Protein AF-A0AAV9J550-F1 (afdb_monomer)

Radius of gyration: 30.19 Å; Cα contacts (8 Å, |Δi|>4): 260; chains: 1; bounding box: 120×67×57 Å

Nearest PDB structures (foldseek):
  4crv-assembly1_A  TM=1.982E-01  e=1.163E+00  Homo sapiens
  7sqc-assembly1_R1  TM=2.366E-01  e=9.274E+00  Chlamydomonas reinhardtii

Sequence (300 aa):
MADAIAYRPGPLQTWFQPPAPSKRKRDDAGDTEASSLHDVSREEKTNEQPAKKRQTKAAPKPAPAKSTNMTKEAKKLYTETLKIVETRYIELDKKVKAMSPNSRAITISNYATSAAKHLNTAKKLAGMGETVLAFNFVMALGDASHRRISTWKMSGESGDCDDQFVRLDEALPALIEKRETPASRVDELPVVPHRWTDDDADVGPFKTSNGPNKQQRGQMDRQYIDWEKKRREARRARRETCEDWEAVALSDLVGDRKYLAGYGVGEDFHARESEKQPNSYFGKSIAKLEELNAARSGAE

Organism: NCBI:txid1507867

Mean predicted aligned error: 14.69 Å

Foldseek 3Di:
DDDDDDDDDDDDDDDDDDDDDDDDDDDDDDDDDDDDDDDDDDDDDDDDDDDDDDDDPDDDDDDDDPLPVLVVVLVVLLVVVLVVLVVVLVVLLVVLVVCPPNSLVAALLNQLVSLLVCLVSLVVCVVSVNLLSSQLSLLSSLCRSPLDDDALSRLDPAPSNLVSLLSSLVSHLVSVVPDDAQPDDDPDQPDADDQDDPVPQPQPDAPDPVDHDPVSVVRSSVVNVVNSVRRSVSLSCSCVPPSNNLVSSLCSQVSVLVVCVVSVNQFPPPDDPVGRDRHSRNVVVNVSSVVSVVVVVVVD

pLDDT: mean 74.57, std 23.38, range [25.92, 97.25]

Secondary structure (DSSP, 8-state):
-----------------PPPPPPPP--------------------------------PPPPPPP-HHHHHHHHHHHHHHHHHHHHHHHHHHHHHHHHHTTT-GGGS-HHHHHHHHHTTHHHHHHHHHTT-HHHHHHHHHHHHHHTTS---SGGGS-STTTTHHHHHHHHTTSHHHHHTSPPPSS--SSPPP-PPPP-GGG--S-S-SBTTB--HHHHHHHHHHHHHHHHHHHHHHHHHHHH-S-HHHHHHHHHHHHHHHHHTTTTT--TTS-TTT-----TTHHHHHHHHHHHHHHHT--

Structure (mmCIF, N/CA/C/O backbone):
data_AF-A0AAV9J550-F1
#
_entry.id   AF-A0AAV9J550-F1
#
loop_
_atom_site.group_PDB
_atom_site.id
_atom_site.type_symbol
_atom_site.label_atom_id
_atom_site.label_alt_id
_atom_site.label_comp_id
_atom_site.label_asym_id
_atom_site.label_entity_id
_atom_site.label_seq_id
_atom_site.pdbx_PDB_ins_code
_atom_site.Cartn_x
_atom_site.Cartn_y
_atom_site.Cartn_z
_atom_site.occupancy
_atom_site.B_iso_or_equiv
_atom_site.auth_seq_id
_atom_site.auth_comp_id
_atom_site.auth_asym_id
_atom_site.auth_atom_id
_atom_site.pdbx_PDB_model_num
ATOM 1 N N . MET A 1 1 ? 61.227 22.385 -9.517 1.00 42.28 1 MET A N 1
ATOM 2 C CA . MET A 1 1 ? 60.255 22.989 -10.448 1.00 42.28 1 MET A CA 1
ATOM 3 C C . MET A 1 1 ? 58.893 22.467 -10.054 1.00 42.28 1 MET A C 1
ATOM 5 O O . MET A 1 1 ? 58.626 21.287 -10.232 1.00 42.28 1 MET A O 1
ATOM 9 N N . ALA A 1 2 ? 58.139 23.311 -9.360 1.00 38.84 2 ALA A N 1
ATOM 10 C CA . ALA A 1 2 ? 56.777 23.055 -8.930 1.00 38.84 2 ALA A CA 1
ATOM 11 C C . ALA A 1 2 ? 55.857 23.752 -9.928 1.00 38.84 2 ALA A C 1
ATOM 13 O O . ALA A 1 2 ? 56.100 24.921 -10.207 1.00 38.84 2 ALA A O 1
ATOM 14 N N . ASP A 1 3 ? 54.823 23.066 -10.405 1.00 34.84 3 ASP A N 1
ATOM 15 C CA . ASP A 1 3 ? 53.672 23.735 -11.000 1.00 34.84 3 ASP A CA 1
ATOM 16 C C . ASP A 1 3 ? 52.409 23.302 -10.265 1.00 34.84 3 ASP A C 1
ATOM 18 O O . ASP A 1 3 ? 51.987 22.145 -10.277 1.00 34.84 3 ASP A O 1
ATOM 22 N N . ALA A 1 4 ? 51.859 24.285 -9.561 1.00 35.72 4 ALA A N 1
ATOM 23 C CA . ALA A 1 4 ? 50.567 24.269 -8.918 1.00 35.72 4 ALA A CA 1
ATOM 24 C C . ALA A 1 4 ? 49.514 24.677 -9.953 1.00 35.72 4 ALA A C 1
ATOM 26 O O . ALA A 1 4 ? 49.585 25.773 -10.505 1.00 35.72 4 ALA A O 1
ATOM 27 N N . ILE A 1 5 ? 48.501 23.839 -10.180 1.00 38.16 5 ILE A N 1
ATOM 28 C CA . ILE A 1 5 ? 47.296 24.275 -10.888 1.00 38.16 5 ILE A CA 1
ATOM 29 C C . ILE A 1 5 ? 46.279 24.714 -9.842 1.00 38.16 5 ILE A C 1
ATOM 31 O O . ILE A 1 5 ? 45.680 23.914 -9.124 1.00 38.16 5 ILE A O 1
ATOM 35 N N . ALA A 1 6 ? 46.150 26.034 -9.752 1.00 35.88 6 ALA A N 1
ATOM 36 C CA . ALA A 1 6 ? 45.179 26.738 -8.946 1.00 35.88 6 ALA A CA 1
ATOM 37 C C . ALA A 1 6 ? 43.751 26.539 -9.476 1.00 35.88 6 ALA A C 1
ATOM 39 O O . ALA A 1 6 ? 43.477 26.578 -10.675 1.00 35.88 6 ALA A O 1
ATOM 40 N N . TYR A 1 7 ? 42.835 26.390 -8.528 1.00 30.98 7 TYR A N 1
ATOM 41 C CA . TYR A 1 7 ? 41.391 26.430 -8.696 1.00 30.98 7 TYR A CA 1
ATOM 42 C C . TYR A 1 7 ? 40.917 27.820 -9.158 1.00 30.98 7 TYR A C 1
ATOM 44 O O . TYR A 1 7 ? 41.314 28.835 -8.581 1.00 30.98 7 TYR A O 1
ATOM 52 N N . ARG A 1 8 ? 39.979 27.876 -10.114 1.00 29.77 8 ARG A N 1
ATOM 53 C CA . ARG A 1 8 ? 39.027 28.995 -10.224 1.00 29.77 8 ARG A CA 1
ATOM 54 C C . ARG A 1 8 ? 37.622 28.502 -10.617 1.00 29.77 8 ARG A C 1
ATOM 56 O O . ARG A 1 8 ? 37.512 27.735 -11.571 1.00 29.77 8 ARG A O 1
ATOM 63 N N . PRO A 1 9 ? 36.564 28.945 -9.910 1.00 36.66 9 PRO A N 1
ATOM 64 C CA . PRO A 1 9 ? 35.178 28.538 -10.135 1.00 36.66 9 PRO A CA 1
ATOM 65 C C . PRO A 1 9 ? 34.375 29.528 -11.007 1.00 36.66 9 PRO A C 1
ATOM 67 O O . PRO A 1 9 ? 34.619 30.733 -10.971 1.00 36.66 9 PRO A O 1
ATOM 70 N N . GLY A 1 10 ? 33.337 29.005 -11.677 1.00 30.36 10 GLY A N 1
ATOM 71 C CA . GLY A 1 10 ? 32.156 29.733 -12.184 1.00 30.36 10 GLY A CA 1
ATOM 72 C C . GLY A 1 10 ? 32.112 29.995 -13.704 1.00 30.36 10 GLY A C 1
ATOM 73 O O . GLY A 1 10 ? 33.172 30.158 -14.301 1.00 30.36 10 GLY A O 1
ATOM 74 N N . PRO A 1 11 ? 30.914 30.068 -14.341 1.00 33.12 11 PRO A N 1
ATOM 75 C CA . PRO A 1 11 ? 29.628 30.410 -13.728 1.00 33.12 11 PRO A CA 1
ATOM 76 C C . PRO A 1 11 ? 28.523 29.333 -13.793 1.00 33.12 11 PRO A C 1
ATOM 78 O O . PRO A 1 11 ? 28.463 28.466 -14.662 1.00 33.12 11 PRO A O 1
ATOM 81 N N . LEU A 1 12 ? 27.629 29.472 -12.816 1.00 31.39 12 LEU A N 1
ATOM 82 C CA . LEU A 1 12 ? 26.321 28.848 -12.638 1.00 31.39 12 LEU A CA 1
ATOM 83 C C . LEU A 1 12 ? 25.327 29.211 -13.756 1.00 31.39 12 LEU A C 1
ATOM 85 O O . LEU A 1 12 ? 25.396 30.307 -14.296 1.00 31.39 12 LEU A O 1
ATOM 89 N N . GLN A 1 13 ? 24.331 28.330 -13.944 1.00 35.53 13 GLN A N 1
ATOM 90 C CA . GLN A 1 13 ? 22.978 28.594 -14.476 1.00 35.53 13 GLN A CA 1
ATOM 91 C C . GLN A 1 13 ? 22.914 29.184 -15.901 1.00 35.53 13 GLN A C 1
ATOM 93 O O . GLN A 1 13 ? 23.315 30.304 -16.172 1.00 35.53 13 GLN A O 1
ATOM 98 N N . THR A 1 14 ? 22.347 28.461 -16.869 1.00 35.25 14 THR A N 1
ATOM 99 C CA . THR A 1 14 ? 20.948 28.690 -17.276 1.00 35.25 14 THR A CA 1
ATOM 100 C C . THR A 1 14 ? 20.484 27.557 -18.205 1.00 35.25 14 THR A C 1
ATOM 102 O O . THR A 1 14 ? 20.748 27.577 -19.397 1.00 35.25 14 THR A O 1
ATOM 105 N N . TRP A 1 15 ? 19.754 26.566 -17.686 1.00 31.83 15 TRP A N 1
ATOM 106 C CA . TRP A 1 15 ? 18.995 25.619 -18.532 1.00 31.83 15 TRP A CA 1
ATOM 107 C C . TRP A 1 15 ? 17.552 25.429 -18.046 1.00 31.83 15 TRP A C 1
ATOM 109 O O . TRP A 1 15 ? 16.923 24.401 -18.276 1.00 31.83 15 TRP A O 1
ATOM 119 N N . PHE A 1 16 ? 16.997 26.453 -17.392 1.00 35.41 16 PHE A N 1
ATOM 120 C CA . PHE A 1 16 ? 15.566 26.549 -17.116 1.00 35.41 16 PHE A CA 1
ATOM 121 C C . PHE A 1 16 ? 14.911 27.517 -18.103 1.00 35.41 16 PHE A C 1
ATOM 123 O O . PHE A 1 16 ? 14.764 28.697 -17.806 1.00 35.41 16 PHE A O 1
ATOM 130 N N . GLN A 1 17 ? 14.473 27.006 -19.253 1.00 35.62 17 GLN A N 1
ATOM 131 C CA . GLN A 1 17 ? 13.318 27.554 -19.969 1.00 35.62 17 GLN A CA 1
ATOM 132 C C . GLN A 1 17 ? 12.524 26.396 -20.597 1.00 35.62 17 GLN A C 1
ATOM 134 O O . GLN A 1 17 ? 13.043 25.714 -21.480 1.00 35.62 17 GLN A O 1
ATOM 139 N N . PRO A 1 18 ? 11.279 26.130 -20.158 1.00 36.97 18 PRO A N 1
ATOM 140 C CA . PRO A 1 18 ? 10.372 25.284 -20.922 1.00 36.97 18 PRO A CA 1
ATOM 141 C C . PRO A 1 18 ? 9.939 26.016 -22.207 1.00 36.97 18 PRO A C 1
ATOM 143 O O . PRO A 1 18 ? 9.758 27.237 -22.176 1.00 36.97 18 PRO A O 1
ATOM 146 N N . PRO A 1 19 ? 9.743 25.311 -23.336 1.00 36.34 19 PRO A N 1
ATOM 147 C CA . PRO A 1 19 ? 9.247 25.935 -24.557 1.00 36.34 19 PRO A CA 1
ATOM 148 C C . PRO A 1 19 ? 7.836 26.499 -24.336 1.00 36.34 19 PRO A C 1
ATOM 150 O O . PRO A 1 19 ? 6.965 25.840 -23.763 1.00 36.34 19 PRO A O 1
ATOM 153 N N . ALA A 1 20 ? 7.621 27.736 -24.789 1.00 40.16 20 ALA A N 1
ATOM 154 C CA . ALA A 1 20 ? 6.346 28.435 -24.686 1.00 40.16 20 ALA A CA 1
ATOM 155 C C . ALA A 1 20 ? 5.226 27.696 -25.452 1.00 40.16 20 ALA A C 1
ATOM 157 O O . ALA A 1 20 ? 5.460 27.211 -26.562 1.00 40.16 20 ALA A O 1
ATOM 158 N N . PRO A 1 21 ? 3.992 27.634 -24.917 1.00 37.78 21 PRO A N 1
ATOM 159 C CA . PRO A 1 21 ? 2.868 27.048 -25.635 1.00 37.78 21 PRO A CA 1
ATOM 160 C C . PRO A 1 21 ? 2.415 27.952 -26.791 1.00 37.78 21 PRO A C 1
ATOM 162 O O . PRO A 1 21 ? 2.130 29.139 -26.616 1.00 37.78 21 PRO A O 1
ATOM 165 N N . SER A 1 22 ? 2.308 27.364 -27.984 1.00 35.59 22 SER A N 1
ATOM 166 C CA . SER A 1 22 ? 1.753 27.996 -29.181 1.00 35.59 22 SER A CA 1
ATOM 167 C C . SER A 1 22 ? 0.284 28.384 -28.965 1.00 35.59 22 SER A C 1
ATOM 169 O O . SER A 1 22 ? -0.565 27.518 -28.739 1.00 35.59 22 SER A O 1
ATOM 171 N N . LYS A 1 23 ? -0.025 29.680 -29.073 1.00 33.00 23 LYS A N 1
ATOM 172 C CA . LYS A 1 23 ? -1.391 30.219 -29.067 1.00 33.00 23 LYS A CA 1
ATOM 173 C C . LYS A 1 23 ? -2.137 29.759 -30.326 1.00 33.00 23 LYS A C 1
ATOM 175 O O . LYS A 1 23 ? -1.726 30.097 -31.432 1.00 33.00 23 LYS A O 1
ATOM 180 N N . ARG A 1 24 ? -3.252 29.037 -30.171 1.00 35.34 24 ARG A N 1
ATOM 181 C CA . ARG A 1 24 ? -4.284 28.941 -31.218 1.00 35.34 24 ARG A CA 1
ATOM 182 C C . ARG A 1 24 ? -5.395 29.932 -30.894 1.00 35.34 24 ARG A C 1
ATOM 184 O O . ARG A 1 24 ? -5.943 29.925 -29.796 1.00 35.34 24 ARG A O 1
ATOM 191 N N . LYS A 1 25 ? -5.647 30.796 -31.868 1.00 30.52 25 LYS A N 1
ATOM 192 C CA . LYS A 1 25 ? -6.617 31.887 -31.897 1.00 30.52 25 LYS A CA 1
ATOM 193 C C . LYS A 1 25 ? -8.029 31.298 -32.059 1.00 30.52 25 LYS A C 1
ATOM 195 O O . LYS A 1 25 ? -8.231 30.475 -32.949 1.00 30.52 25 LYS A O 1
ATOM 200 N N . ARG A 1 26 ? -8.978 31.682 -31.202 1.00 28.83 26 ARG A N 1
ATOM 201 C CA . ARG A 1 26 ? -10.420 31.599 -31.487 1.00 28.83 26 ARG A CA 1
ATOM 202 C C . ARG A 1 26 ? -10.881 33.033 -31.682 1.00 28.83 26 ARG A C 1
ATOM 204 O O . ARG A 1 26 ? -10.754 33.819 -30.750 1.00 28.83 26 ARG A O 1
ATOM 211 N N . ASP A 1 27 ? -11.338 33.333 -32.889 1.00 29.39 27 ASP A N 1
ATOM 212 C CA . ASP A 1 27 ? -12.088 34.545 -33.184 1.00 29.39 27 ASP A CA 1
ATOM 213 C C . ASP A 1 27 ? -13.587 34.220 -32.996 1.00 29.39 27 ASP A C 1
ATOM 215 O O . ASP A 1 27 ? -14.029 33.093 -33.240 1.00 29.39 27 ASP A O 1
ATOM 219 N N . ASP A 1 28 ? -14.292 35.201 -32.445 1.00 30.86 28 ASP A N 1
ATOM 220 C CA . ASP A 1 28 ? -15.685 35.215 -31.992 1.00 30.86 28 ASP A CA 1
ATOM 221 C C . ASP A 1 28 ? -16.635 35.701 -33.108 1.00 30.86 28 ASP A C 1
ATOM 223 O O . ASP A 1 28 ? -16.160 36.218 -34.121 1.00 30.86 28 ASP A O 1
ATOM 227 N N . ALA A 1 29 ? -17.946 35.588 -32.851 1.00 29.47 29 ALA A N 1
ATOM 228 C CA . ALA A 1 29 ? -19.078 36.382 -33.367 1.00 29.47 29 ALA A CA 1
ATOM 229 C C . ALA A 1 29 ? -20.229 35.570 -33.991 1.00 29.47 29 ALA A C 1
ATOM 231 O O . ALA A 1 29 ? -20.038 34.785 -34.921 1.00 29.47 29 ALA A O 1
ATOM 232 N N . GLY A 1 30 ? -21.450 35.870 -33.530 1.00 25.92 30 GLY A N 1
ATOM 233 C CA . GLY A 1 30 ? -22.686 35.576 -34.256 1.00 25.92 30 GLY A CA 1
ATOM 234 C C . GLY A 1 30 ? -23.947 35.516 -33.392 1.00 25.92 30 GLY A C 1
ATOM 235 O O . GLY A 1 30 ? -24.406 34.424 -33.078 1.00 25.92 30 GLY A O 1
ATOM 236 N N . ASP A 1 31 ? -24.482 36.689 -33.049 1.00 27.70 31 ASP A N 1
ATOM 237 C CA . ASP A 1 31 ? -25.789 36.975 -32.433 1.00 27.70 31 ASP A CA 1
ATOM 238 C C . ASP A 1 31 ? -26.986 36.193 -32.999 1.00 27.70 31 ASP A C 1
ATOM 240 O O . ASP A 1 31 ? -27.054 35.955 -34.204 1.00 27.70 31 ASP A O 1
ATOM 244 N N . THR A 1 32 ? -28.027 35.978 -32.178 1.00 30.69 32 THR A N 1
ATOM 245 C CA . THR A 1 32 ? -29.387 36.435 -32.543 1.00 30.69 32 THR A CA 1
ATOM 246 C C . THR A 1 32 ? -30.268 36.695 -31.308 1.00 30.69 32 THR A C 1
ATOM 248 O O . THR A 1 32 ? -30.391 35.863 -30.410 1.00 30.69 32 THR A O 1
ATOM 251 N N . GLU A 1 33 ? -30.864 37.886 -31.332 1.00 27.73 33 GLU A N 1
ATOM 252 C CA . GLU A 1 33 ? -31.920 38.501 -30.517 1.00 27.73 33 GLU A CA 1
ATOM 253 C C . GLU A 1 33 ? -33.138 37.607 -30.193 1.00 27.73 33 GLU A C 1
ATOM 255 O O . GLU A 1 33 ? -33.474 36.696 -30.942 1.00 27.73 33 GLU A O 1
ATOM 260 N N . ALA A 1 34 ? -33.744 37.688 -29.003 1.00 28.89 34 ALA A N 1
ATOM 261 C CA . ALA A 1 34 ? -34.650 38.708 -28.434 1.00 28.89 34 ALA A CA 1
ATOM 262 C C . ALA A 1 34 ? -36.115 38.661 -28.927 1.00 28.89 34 ALA A C 1
ATOM 264 O O . ALA A 1 34 ? -36.432 38.891 -30.089 1.00 28.89 34 ALA A O 1
ATOM 265 N N . SER A 1 35 ? -37.017 38.412 -27.973 1.00 29.75 35 SER A N 1
ATOM 266 C CA . SER A 1 35 ? -38.413 38.886 -27.868 1.00 29.75 35 SER A CA 1
ATOM 267 C C . SER A 1 35 ? -39.087 38.111 -26.737 1.00 29.75 35 SER A C 1
ATOM 269 O O . SER A 1 35 ? -38.786 36.939 -26.545 1.00 29.75 35 SER A O 1
ATOM 271 N N . SER A 1 36 ? -40.061 38.597 -25.981 1.00 27.95 36 SER A N 1
ATOM 272 C CA . SER A 1 36 ? -40.606 39.918 -25.635 1.00 27.95 36 SER A CA 1
ATOM 273 C C . SER A 1 36 ? -41.648 39.561 -24.555 1.00 27.95 36 SER A C 1
ATOM 275 O O . SER A 1 36 ? -42.387 38.600 -24.748 1.00 27.95 36 SER A O 1
ATOM 277 N N . LEU A 1 37 ? -41.543 40.061 -23.323 1.00 29.14 37 LEU A N 1
ATOM 278 C CA . LEU A 1 37 ? -42.299 41.202 -22.778 1.00 29.14 37 LEU A CA 1
ATOM 279 C C . LEU A 1 37 ? -43.834 41.060 -22.760 1.00 29.14 37 LEU A C 1
ATOM 281 O O . LEU A 1 37 ? -44.426 40.572 -23.716 1.00 29.14 37 LEU A O 1
ATOM 285 N N . HIS A 1 38 ? -44.402 41.641 -21.689 1.00 31.69 38 HIS A N 1
ATOM 286 C CA . HIS A 1 38 ? -45.797 42.051 -21.445 1.00 31.69 38 HIS A CA 1
ATOM 287 C C . HIS A 1 38 ? -46.740 41.033 -20.751 1.00 31.69 38 HIS A C 1
ATOM 289 O O . HIS A 1 38 ? -46.761 39.865 -21.103 1.00 31.69 38 HIS A O 1
ATOM 295 N N . ASP A 1 39 ? -47.558 41.391 -19.746 1.00 29.83 39 ASP A N 1
ATOM 296 C CA . ASP A 1 39 ? -47.817 42.692 -19.104 1.00 29.83 39 ASP A CA 1
ATOM 297 C C . ASP A 1 39 ? -48.768 42.579 -17.881 1.00 29.83 39 ASP A C 1
ATOM 299 O O . ASP A 1 39 ? -49.489 41.593 -17.779 1.00 29.83 39 ASP A O 1
ATOM 303 N N . VAL A 1 40 ? -48.791 43.648 -17.059 1.00 29.09 40 VAL A N 1
ATOM 304 C CA . VAL A 1 40 ? -49.842 44.217 -16.152 1.00 29.09 40 VAL A CA 1
ATOM 305 C C . VAL A 1 40 ? -50.618 43.315 -15.164 1.00 29.09 40 VAL A C 1
ATOM 307 O O . VAL A 1 40 ? -51.087 42.251 -15.524 1.00 29.09 40 VAL A O 1
ATOM 310 N N . SER A 1 41 ? -51.071 43.722 -13.968 1.00 29.58 41 SER A N 1
ATOM 311 C CA . SER A 1 41 ? -50.752 44.671 -12.876 1.00 29.58 41 SER A CA 1
ATOM 312 C C . SER A 1 41 ? -51.900 44.526 -11.840 1.00 29.58 41 SER A C 1
ATOM 314 O O . SER A 1 41 ? -53.006 44.180 -12.241 1.00 29.58 41 SER A O 1
ATOM 316 N N . ARG A 1 42 ? -51.667 44.978 -10.587 1.00 28.16 42 ARG A N 1
ATOM 317 C CA . ARG A 1 42 ? -52.640 45.705 -9.710 1.00 28.16 42 ARG A CA 1
ATOM 318 C C . ARG A 1 42 ? -53.791 44.862 -9.086 1.00 28.16 42 ARG A C 1
ATOM 320 O O . ARG A 1 42 ? -54.358 44.022 -9.754 1.00 28.16 42 ARG A O 1
ATOM 327 N N . GLU A 1 43 ? -54.233 44.979 -7.828 1.00 30.45 43 GLU A N 1
ATOM 328 C CA . GLU A 1 43 ? -54.173 46.020 -6.791 1.00 30.45 43 GLU A CA 1
ATOM 329 C C . GLU A 1 43 ? -54.505 45.429 -5.387 1.00 30.45 43 GLU A C 1
ATOM 331 O O . GLU A 1 43 ? -55.046 44.332 -5.267 1.00 30.45 43 GLU A O 1
ATOM 336 N N . GLU A 1 44 ? -54.160 46.198 -4.348 1.00 29.34 44 GLU A N 1
ATOM 337 C CA . GLU A 1 44 ? -54.527 46.160 -2.911 1.00 29.34 44 GLU A CA 1
ATOM 338 C C . GLU A 1 44 ? -56.047 46.007 -2.628 1.00 29.34 44 GLU A C 1
ATOM 340 O O . GLU A 1 44 ? -56.847 46.210 -3.526 1.00 29.34 44 GLU A O 1
ATOM 345 N N . LYS A 1 45 ? -56.631 45.774 -1.440 1.00 30.33 45 LYS A N 1
ATOM 346 C CA . LYS A 1 45 ? -56.325 45.635 0.007 1.00 30.33 45 LYS A CA 1
ATOM 347 C C . LYS A 1 45 ? -57.667 45.181 0.625 1.00 30.33 45 LYS A C 1
ATOM 349 O O . LYS A 1 45 ? -58.700 45.650 0.157 1.00 30.33 45 LYS A O 1
ATOM 354 N N . THR A 1 46 ? -57.689 44.432 1.729 1.00 27.75 46 THR A N 1
ATOM 355 C CA . THR A 1 46 ? -58.511 44.783 2.915 1.00 27.75 46 THR A CA 1
ATOM 356 C C . THR A 1 46 ? -58.242 43.854 4.096 1.00 27.75 46 THR A C 1
ATOM 358 O O . THR A 1 46 ? -57.840 42.705 3.963 1.00 27.75 46 THR A O 1
ATOM 361 N N . ASN A 1 47 ? -58.377 44.462 5.263 1.00 30.34 47 ASN A N 1
ATOM 362 C CA . ASN A 1 47 ? -57.902 44.091 6.581 1.00 30.34 47 ASN A CA 1
ATOM 363 C C . ASN A 1 47 ? -59.085 43.555 7.394 1.00 30.34 47 ASN A C 1
ATOM 365 O O . ASN A 1 47 ? -60.091 44.248 7.427 1.00 30.34 47 ASN A O 1
ATOM 369 N N . GLU A 1 48 ? -58.953 42.409 8.069 1.00 29.75 48 GLU A N 1
ATOM 370 C CA . GLU A 1 48 ? -59.760 42.062 9.253 1.00 29.75 48 GLU A CA 1
ATOM 371 C C . GLU A 1 48 ? -59.137 40.863 10.009 1.00 29.75 48 GLU A C 1
ATOM 373 O O . GLU A 1 48 ? -59.213 39.704 9.608 1.00 29.75 48 GLU A O 1
ATOM 378 N N . GLN A 1 49 ? -58.471 41.159 11.126 1.00 32.00 49 GLN A N 1
ATOM 379 C CA . GLN A 1 49 ? -58.366 40.275 12.301 1.00 32.00 49 GLN A CA 1
ATOM 380 C C . GLN A 1 49 ? -59.545 40.613 13.247 1.00 32.00 49 GLN A C 1
ATOM 382 O O . GLN A 1 49 ? -60.067 41.717 13.095 1.00 32.00 49 GLN A O 1
ATOM 387 N N . PRO A 1 50 ? -59.932 39.808 14.274 1.00 39.72 50 PRO A N 1
ATOM 388 C CA . PRO A 1 50 ? -59.139 38.774 14.967 1.00 39.72 50 PRO A CA 1
ATOM 389 C C . PRO A 1 50 ? -59.910 37.508 15.437 1.00 39.72 50 PRO A C 1
ATOM 391 O O . PRO A 1 50 ? -61.093 37.548 15.752 1.00 39.72 50 PRO A O 1
ATOM 394 N N . ALA A 1 51 ? -59.202 36.398 15.689 1.00 31.33 51 ALA A N 1
ATOM 395 C CA . ALA A 1 51 ? -59.632 35.428 16.710 1.00 31.33 51 ALA A CA 1
ATOM 396 C C . ALA A 1 51 ? -58.450 34.618 17.273 1.00 31.33 51 ALA A C 1
ATOM 398 O O . ALA A 1 51 ? -57.836 33.797 16.594 1.00 31.33 51 ALA A O 1
ATOM 399 N N . LYS A 1 52 ? -58.149 34.843 18.557 1.00 43.00 52 LYS A N 1
ATOM 400 C CA . LYS A 1 52 ? -57.176 34.093 19.369 1.00 43.00 52 LYS A CA 1
ATOM 401 C C . LYS A 1 52 ? -57.523 32.599 19.423 1.00 43.00 52 LYS A C 1
ATOM 403 O O . LYS A 1 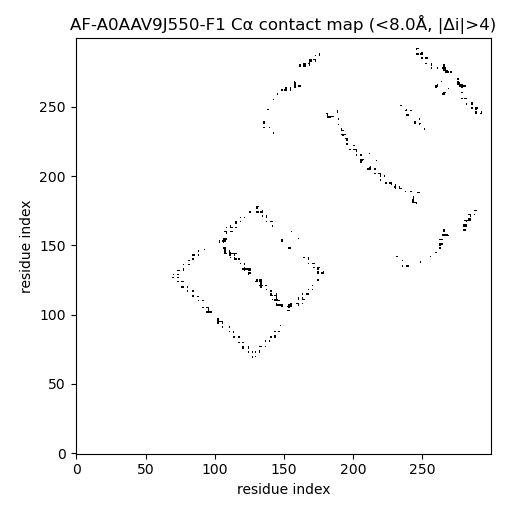52 ? -58.570 32.257 19.968 1.00 43.00 52 LYS A O 1
ATOM 408 N N . LYS A 1 53 ? -56.594 31.708 19.042 1.00 35.31 53 LYS A N 1
ATOM 409 C CA . LYS A 1 53 ? -56.543 30.319 19.547 1.00 35.31 53 LYS A CA 1
ATOM 410 C C . LYS A 1 53 ? -55.100 29.835 19.780 1.00 35.31 53 LYS A C 1
ATOM 412 O O . LYS A 1 53 ? -54.292 29.789 18.866 1.00 35.31 53 LYS A O 1
ATOM 417 N N . ARG A 1 54 ? -54.847 29.499 21.054 1.00 31.59 54 ARG A N 1
ATOM 418 C CA . ARG A 1 54 ? -53.849 28.592 21.665 1.00 31.59 54 ARG A CA 1
ATOM 419 C C . ARG A 1 54 ? -52.470 28.426 21.000 1.00 31.59 54 ARG A C 1
ATOM 421 O O . ARG A 1 54 ? -52.315 27.714 20.017 1.00 31.59 54 ARG A O 1
ATOM 428 N N . GLN A 1 55 ? -51.443 28.904 21.708 1.00 36.38 55 GLN A N 1
ATOM 429 C CA . GLN A 1 55 ? -50.088 28.353 21.643 1.00 36.38 55 GLN A CA 1
ATOM 430 C C . GLN A 1 55 ? -50.100 26.884 22.094 1.00 36.38 55 GLN A C 1
ATOM 432 O O . GLN A 1 55 ? -50.178 26.589 23.286 1.00 36.38 55 GLN A O 1
ATOM 437 N N . THR A 1 56 ? -49.977 25.953 21.157 1.00 34.41 56 THR A N 1
ATOM 438 C CA . THR A 1 56 ? -49.387 24.642 21.441 1.00 34.41 56 THR A CA 1
ATOM 439 C C . THR A 1 56 ? -47.878 24.776 21.297 1.00 34.41 56 THR A C 1
ATOM 441 O O . THR A 1 56 ? -47.384 25.071 20.209 1.00 34.41 56 THR A O 1
ATOM 444 N N . LYS A 1 57 ? -47.142 24.579 22.399 1.00 41.38 57 LYS A N 1
ATOM 445 C CA . LYS A 1 57 ? -45.688 24.381 22.370 1.00 41.38 57 LYS A CA 1
ATOM 446 C C . LYS A 1 57 ? -45.392 23.242 21.393 1.00 41.38 57 LYS A C 1
ATOM 448 O O . LYS A 1 57 ? -45.750 22.099 21.664 1.00 41.38 57 LYS A O 1
ATOM 453 N N . ALA A 1 58 ? -44.762 23.556 20.266 1.00 41.69 58 ALA A N 1
ATOM 454 C CA . ALA A 1 58 ? -44.169 22.534 19.424 1.00 41.69 58 ALA A CA 1
ATOM 455 C C . ALA A 1 58 ? -43.037 21.882 20.227 1.00 41.69 58 ALA A C 1
ATOM 457 O O . ALA A 1 58 ? -42.148 22.576 20.727 1.00 41.69 58 ALA A O 1
ATOM 458 N N . ALA A 1 59 ? -43.096 20.561 20.384 1.00 50.62 59 ALA A N 1
ATOM 459 C CA . ALA A 1 59 ? -41.963 19.793 20.874 1.00 50.62 59 ALA A CA 1
ATOM 460 C C . ALA A 1 59 ? -40.750 20.071 19.964 1.00 50.62 59 ALA A C 1
ATOM 462 O O . ALA A 1 59 ? -40.928 20.174 18.743 1.00 50.62 59 ALA A O 1
ATOM 463 N N . PRO A 1 60 ? -39.532 20.228 20.512 1.00 43.88 60 PRO A N 1
ATOM 464 C CA . PRO A 1 60 ? -38.358 20.429 19.681 1.00 43.88 60 PRO A CA 1
ATOM 465 C C . PRO A 1 60 ? -38.201 19.211 18.768 1.00 43.88 60 PRO A C 1
ATOM 467 O O . PRO A 1 60 ? -38.106 18.077 19.239 1.00 43.88 60 PRO A O 1
ATOM 470 N N . LYS A 1 61 ? -38.201 19.445 17.450 1.00 53.09 61 LYS A N 1
ATOM 471 C CA . LYS A 1 61 ? -37.783 18.433 16.475 1.00 53.09 61 LYS A CA 1
ATOM 472 C C . LYS A 1 61 ? -36.390 17.940 16.890 1.00 53.09 61 LYS A C 1
ATOM 474 O O . LYS A 1 61 ? -35.527 18.790 17.126 1.00 53.09 61 LYS A O 1
ATOM 479 N N . PRO A 1 62 ? -36.137 16.621 16.965 1.00 49.53 62 PRO A N 1
ATOM 480 C CA . PRO A 1 62 ? -34.779 16.137 17.149 1.00 49.53 62 PRO A CA 1
ATOM 481 C C . PRO A 1 62 ? -33.951 16.652 15.972 1.00 49.53 62 PRO A C 1
ATOM 483 O O . PRO A 1 62 ? -34.344 16.498 14.814 1.00 49.53 62 PRO A O 1
ATOM 486 N N . ALA A 1 63 ? -32.850 17.341 16.267 1.00 47.19 63 ALA A N 1
ATOM 487 C CA . ALA A 1 63 ? -31.949 17.847 15.245 1.00 47.19 63 ALA A CA 1
ATOM 488 C C . ALA A 1 63 ? -31.443 16.666 14.400 1.00 47.19 63 ALA A C 1
ATOM 490 O O . ALA A 1 63 ? -30.821 15.758 14.958 1.00 47.19 63 ALA A O 1
ATOM 491 N N . PRO A 1 64 ? -31.667 16.638 13.076 1.00 52.09 64 PRO A N 1
ATOM 492 C CA . PRO A 1 64 ? -31.014 15.646 12.252 1.00 52.09 64 PRO A CA 1
ATOM 493 C C . PRO A 1 64 ? -29.580 16.106 11.931 1.00 52.09 64 PRO A C 1
ATOM 495 O O . PRO A 1 64 ? -29.333 17.270 11.623 1.00 52.09 64 PRO A O 1
ATOM 498 N N . ALA A 1 65 ? -28.657 15.142 11.916 1.00 52.00 65 ALA A N 1
ATOM 499 C CA . ALA A 1 65 ? -27.582 15.061 10.920 1.00 52.00 65 ALA A CA 1
ATOM 500 C C . ALA A 1 65 ? -26.301 15.920 11.055 1.00 52.00 65 ALA A C 1
ATOM 502 O O . ALA A 1 65 ? -25.762 16.360 10.040 1.00 52.00 65 ALA A O 1
ATOM 503 N N . LYS A 1 66 ? -25.703 16.081 12.248 1.00 54.84 66 LYS A N 1
ATOM 504 C CA . LYS A 1 66 ? -24.263 16.448 12.296 1.00 54.84 66 LYS A CA 1
ATOM 505 C C . LYS A 1 66 ? -23.352 15.265 11.933 1.00 54.84 66 LYS A C 1
ATOM 507 O O . LYS A 1 66 ? -22.449 15.436 11.121 1.00 54.84 66 LYS A O 1
ATOM 512 N N . SER A 1 67 ? -23.619 14.063 12.454 1.00 59.69 67 SER A N 1
ATOM 513 C CA . SER A 1 67 ? -22.760 12.889 12.214 1.00 59.69 67 SER A CA 1
ATOM 514 C C . SER A 1 67 ? -22.800 12.397 10.763 1.00 59.69 67 SER A C 1
ATOM 516 O O . SER A 1 67 ? -21.758 12.146 10.169 1.00 59.69 67 SER A O 1
ATOM 518 N N . THR A 1 68 ? -23.978 12.350 10.135 1.00 68.81 68 THR A N 1
ATOM 519 C CA . THR A 1 68 ? -24.129 11.889 8.744 1.00 68.81 68 THR A CA 1
ATOM 520 C C . THR A 1 68 ? -23.477 12.811 7.717 1.00 68.81 68 THR A C 1
ATOM 522 O O . THR A 1 68 ? -23.065 12.334 6.659 1.00 68.81 68 THR A O 1
ATOM 525 N N . ASN A 1 69 ? -23.353 14.109 8.005 1.00 79.62 69 ASN A N 1
ATOM 526 C CA . ASN A 1 69 ? -22.602 15.028 7.151 1.00 79.62 69 ASN A CA 1
ATOM 527 C C . ASN A 1 69 ? -21.090 14.817 7.301 1.00 79.62 69 ASN A C 1
ATOM 529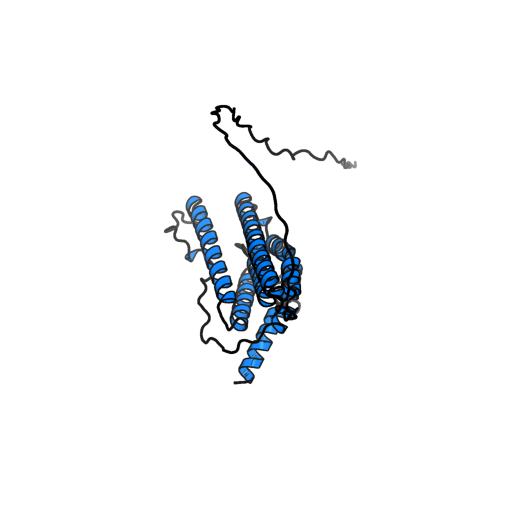 O O . ASN A 1 69 ? -20.405 14.708 6.286 1.00 79.62 69 ASN A O 1
ATOM 533 N N . MET A 1 70 ? -20.587 14.636 8.528 1.00 82.31 70 MET A N 1
ATOM 534 C CA . MET A 1 70 ? -19.159 14.372 8.756 1.00 82.31 70 MET A CA 1
ATOM 535 C C . MET A 1 70 ? -18.691 13.057 8.120 1.00 82.31 70 MET A C 1
ATOM 537 O O . MET A 1 70 ? -17.642 13.036 7.482 1.00 82.31 70 MET A O 1
ATOM 541 N N . THR A 1 71 ? -19.491 11.988 8.174 1.00 88.94 71 THR A N 1
ATOM 542 C CA . THR A 1 71 ? -19.160 10.725 7.489 1.00 88.94 71 THR A CA 1
ATOM 543 C C . THR A 1 71 ? -19.111 10.886 5.966 1.00 88.94 71 THR A C 1
ATOM 545 O O . THR A 1 71 ? -18.248 10.312 5.297 1.00 88.94 71 THR A O 1
ATOM 548 N N . LYS A 1 72 ? -20.006 11.690 5.372 1.00 92.38 72 LYS A N 1
ATOM 549 C CA . LYS A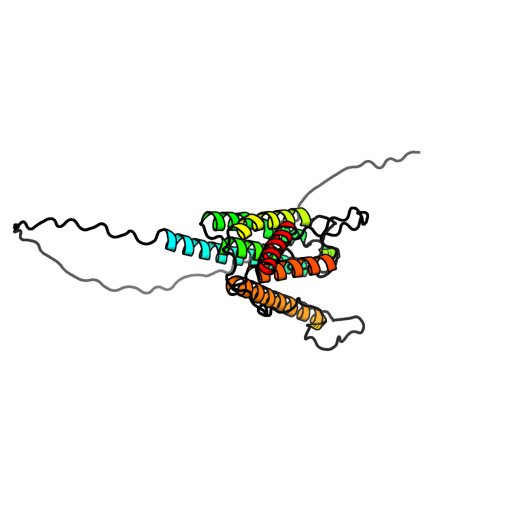 1 72 ? -19.961 11.991 3.928 1.00 92.38 72 LYS A CA 1
ATOM 550 C C . LYS A 1 72 ? -18.712 12.790 3.560 1.00 92.38 72 LYS A C 1
ATOM 552 O O . LYS A 1 72 ? -18.063 12.478 2.562 1.00 92.38 72 LYS A O 1
ATOM 557 N N . GLU A 1 73 ? -18.362 13.787 4.368 1.00 94.44 73 GLU A N 1
ATOM 558 C CA . GLU A 1 73 ? -17.147 14.586 4.197 1.00 94.44 73 GLU A CA 1
ATOM 559 C C . GLU A 1 73 ? -15.883 13.731 4.315 1.00 94.44 73 GLU A C 1
ATOM 561 O O . GLU A 1 73 ? -14.990 13.845 3.477 1.00 94.44 73 GLU A O 1
ATOM 566 N N . ALA A 1 74 ? -15.827 12.816 5.283 1.00 94.94 74 ALA A N 1
ATOM 567 C CA . ALA A 1 74 ? -14.705 11.903 5.458 1.00 94.94 74 ALA A CA 1
ATOM 568 C C . ALA A 1 74 ? -14.550 10.935 4.276 1.00 94.94 74 ALA A C 1
ATOM 570 O O . ALA A 1 74 ? -13.446 10.770 3.758 1.00 94.94 74 ALA A O 1
ATOM 571 N N . LYS A 1 75 ? -15.650 10.352 3.776 1.00 95.38 75 LYS A N 1
ATOM 572 C CA . LYS A 1 75 ? -15.630 9.514 2.560 1.00 95.38 75 LYS A CA 1
ATOM 573 C C . LYS A 1 75 ? -15.156 10.298 1.335 1.00 95.38 75 LYS A C 1
ATOM 575 O O . LYS A 1 75 ? -14.373 9.786 0.529 1.00 95.38 75 LYS A O 1
ATOM 580 N N . LYS A 1 76 ? -15.588 11.553 1.198 1.00 96.62 76 LYS A N 1
ATOM 581 C CA . LYS A 1 76 ? -15.119 12.444 0.132 1.00 96.62 76 LYS A CA 1
ATOM 582 C C . LYS A 1 76 ? -13.618 12.719 0.263 1.00 96.62 76 LYS A C 1
ATOM 584 O O . LYS A 1 76 ? -12.882 12.473 -0.686 1.00 96.62 76 LYS A O 1
ATOM 589 N N . LEU A 1 77 ? -13.148 13.116 1.446 1.00 97.25 77 LEU A N 1
ATOM 590 C CA . LEU A 1 77 ? -11.729 13.360 1.724 1.00 97.25 77 LEU A CA 1
ATOM 591 C C . LEU A 1 77 ? -10.865 12.123 1.431 1.00 97.25 77 LEU A C 1
ATOM 593 O O . LEU A 1 77 ? -9.810 12.235 0.802 1.00 97.25 77 LEU A O 1
ATOM 597 N N . TYR A 1 78 ? -11.324 10.948 1.863 1.00 96.44 78 TYR A N 1
ATOM 598 C CA . TYR A 1 78 ? -10.686 9.659 1.615 1.00 96.44 78 TYR A CA 1
ATOM 599 C C . TYR A 1 78 ? -10.525 9.389 0.113 1.00 96.44 78 TYR A C 1
ATOM 601 O O . TYR A 1 78 ? -9.408 9.208 -0.377 1.00 96.44 78 TYR A O 1
ATOM 609 N N . THR A 1 79 ? -11.628 9.420 -0.638 1.00 95.88 79 THR A N 1
ATOM 610 C CA . THR A 1 79 ? -11.629 9.102 -2.074 1.00 95.88 79 THR A CA 1
ATOM 611 C C . THR A 1 79 ? -10.866 10.130 -2.911 1.00 95.88 79 THR A C 1
ATOM 613 O O . THR A 1 79 ? -10.121 9.749 -3.815 1.00 95.88 79 THR A O 1
ATOM 616 N N . GLU A 1 80 ? -10.995 11.424 -2.612 1.00 96.81 80 GLU A N 1
ATOM 617 C CA . GLU A 1 80 ? -10.260 12.489 -3.301 1.00 96.81 80 GLU A CA 1
ATOM 618 C C . GLU A 1 80 ? -8.756 12.378 -3.052 1.00 96.81 80 GLU A C 1
ATOM 620 O O . GLU A 1 80 ? -7.967 12.418 -3.997 1.00 96.81 80 GLU A O 1
ATOM 625 N N . THR A 1 81 ? -8.341 12.157 -1.801 1.00 96.69 81 THR A N 1
ATOM 626 C CA . THR A 1 81 ? -6.913 12.039 -1.486 1.00 96.69 81 THR A CA 1
ATOM 627 C C . THR A 1 81 ? -6.314 10.768 -2.084 1.00 96.69 81 THR A C 1
ATOM 629 O O . THR A 1 81 ? -5.192 10.809 -2.585 1.00 96.69 81 THR A O 1
ATOM 632 N N . LEU A 1 82 ? -7.053 9.653 -2.118 1.00 94.88 82 LEU A N 1
ATOM 633 C CA . LEU A 1 82 ? -6.595 8.443 -2.806 1.00 94.88 82 LEU A CA 1
ATOM 634 C C . LEU A 1 82 ? -6.342 8.677 -4.296 1.00 94.88 82 LEU A C 1
ATOM 636 O O . LEU A 1 82 ? -5.330 8.210 -4.814 1.00 94.88 82 LEU A O 1
ATOM 640 N N . LYS A 1 83 ? -7.206 9.440 -4.977 1.00 94.88 83 LYS A N 1
ATOM 641 C CA . LYS A 1 83 ? -6.988 9.817 -6.384 1.00 94.88 83 LYS A CA 1
ATOM 642 C C . LYS A 1 83 ? -5.733 10.672 -6.564 1.00 94.88 83 LYS A C 1
ATOM 644 O O . LYS A 1 83 ? -5.029 10.520 -7.563 1.00 94.88 83 LYS A O 1
ATOM 649 N N . ILE A 1 84 ? -5.429 11.548 -5.603 1.00 95.50 84 ILE A N 1
ATOM 650 C CA . ILE A 1 84 ? -4.197 12.352 -5.609 1.00 95.50 84 ILE A CA 1
ATOM 651 C C . ILE A 1 84 ? -2.968 11.450 -5.456 1.00 95.50 84 ILE A C 1
ATOM 653 O O . ILE A 1 84 ? -2.037 11.557 -6.255 1.00 95.50 84 ILE A O 1
ATOM 657 N N . VAL A 1 85 ? -2.982 10.534 -4.480 1.00 94.62 85 VAL A N 1
ATOM 658 C CA . VAL A 1 85 ? -1.916 9.534 -4.290 1.00 94.62 85 VAL A CA 1
ATOM 659 C C . VAL A 1 85 ? -1.722 8.725 -5.574 1.00 94.62 85 VAL A C 1
ATOM 661 O O . VAL A 1 85 ? -0.590 8.524 -6.014 1.00 94.62 85 VAL A O 1
ATOM 664 N N . GLU A 1 86 ? -2.826 8.336 -6.217 1.00 91.25 86 GLU A N 1
ATOM 665 C CA . GLU A 1 86 ? -2.811 7.588 -7.470 1.00 91.25 86 GLU A CA 1
ATOM 666 C C . GLU A 1 86 ? -2.209 8.329 -8.644 1.00 91.25 86 GLU A C 1
ATOM 668 O O . GLU A 1 86 ? -1.298 7.834 -9.310 1.00 91.25 86 GLU A O 1
ATOM 673 N N . THR A 1 87 ? -2.635 9.563 -8.839 1.00 91.81 87 THR A N 1
ATOM 674 C CA . THR A 1 87 ? -2.060 10.421 -9.867 1.00 91.81 87 THR A CA 1
ATOM 675 C C . THR A 1 87 ? -0.561 10.603 -9.638 1.00 91.81 87 THR A C 1
ATOM 677 O O . THR A 1 87 ? 0.232 10.499 -10.576 1.00 91.81 87 THR A O 1
ATOM 680 N N . ARG A 1 88 ? -0.143 10.797 -8.381 1.00 91.62 88 ARG A N 1
ATOM 681 C CA . ARG A 1 88 ? 1.254 11.072 -8.055 1.00 91.62 88 ARG A CA 1
ATOM 682 C C . ARG A 1 88 ? 2.180 9.893 -8.329 1.00 91.62 88 ARG A C 1
ATOM 684 O O . ARG A 1 88 ? 3.273 10.098 -8.856 1.00 91.62 88 ARG A O 1
ATOM 691 N N . TYR A 1 89 ? 1.771 8.667 -8.013 1.00 87.06 89 TYR A N 1
ATOM 692 C CA . TYR A 1 89 ? 2.602 7.515 -8.353 1.00 87.06 89 TYR A CA 1
ATOM 693 C C . TYR A 1 89 ? 2.641 7.278 -9.875 1.00 87.06 89 TYR A C 1
ATOM 695 O O . TYR A 1 89 ? 3.673 6.864 -10.392 1.00 87.06 89 TYR A O 1
ATOM 703 N N . ILE A 1 90 ? 1.570 7.600 -10.623 1.00 88.25 90 ILE A N 1
ATOM 704 C CA . ILE A 1 90 ? 1.559 7.474 -12.093 1.00 88.25 90 ILE A CA 1
ATOM 705 C C . ILE A 1 90 ? 2.583 8.438 -12.701 1.00 88.25 90 ILE A C 1
ATOM 707 O O . ILE A 1 90 ? 3.262 8.105 -13.673 1.00 88.25 90 ILE A O 1
ATOM 711 N N . GLU A 1 91 ? 2.726 9.634 -12.129 1.00 89.50 91 GLU A N 1
ATOM 712 C CA . GLU A 1 91 ? 3.785 10.570 -12.508 1.00 89.50 91 GLU A CA 1
ATOM 713 C C . GLU A 1 91 ? 5.184 10.014 -12.220 1.00 89.50 91 GLU A C 1
ATOM 715 O O . GLU A 1 91 ? 6.080 10.183 -13.048 1.00 89.50 91 GLU A O 1
ATOM 720 N N . LEU A 1 92 ? 5.384 9.348 -11.077 1.00 88.94 92 LEU A N 1
ATOM 721 C CA . LEU A 1 92 ? 6.657 8.692 -10.756 1.00 88.94 92 LEU A CA 1
ATOM 722 C C . LEU A 1 92 ? 6.976 7.575 -11.757 1.00 88.94 92 LEU A C 1
ATOM 724 O O . LEU A 1 92 ? 8.089 7.539 -12.277 1.00 88.94 92 LEU A O 1
ATOM 728 N N . ASP A 1 93 ? 5.999 6.754 -12.137 1.00 85.69 93 ASP A N 1
ATOM 729 C CA . ASP A 1 93 ? 6.195 5.711 -13.150 1.00 85.69 93 ASP A CA 1
ATOM 730 C C . ASP A 1 93 ? 6.532 6.275 -14.528 1.00 85.69 93 ASP A C 1
ATOM 732 O O . ASP A 1 93 ? 7.415 5.764 -15.224 1.00 85.69 93 ASP A O 1
ATOM 736 N N . LYS A 1 94 ? 5.871 7.368 -14.922 1.00 86.81 94 LYS A N 1
ATOM 737 C CA . LYS A 1 94 ? 6.208 8.091 -16.155 1.00 86.81 94 LYS A CA 1
ATOM 738 C C . LYS A 1 94 ? 7.641 8.620 -16.109 1.00 86.81 94 LYS A C 1
ATOM 740 O O . LYS A 1 94 ? 8.334 8.538 -17.120 1.00 86.81 94 LYS A O 1
ATOM 745 N N . LYS A 1 95 ? 8.105 9.115 -14.956 1.00 86.19 95 LYS A N 1
ATOM 746 C CA . LYS A 1 95 ? 9.494 9.567 -14.764 1.00 86.19 95 LYS A CA 1
ATOM 747 C C . LYS A 1 95 ? 10.490 8.413 -14.839 1.00 86.19 95 LYS A C 1
ATOM 749 O O . LYS A 1 95 ? 11.475 8.536 -15.559 1.00 86.19 95 LYS A O 1
ATOM 754 N N . VAL A 1 96 ? 10.215 7.290 -14.169 1.00 83.31 96 VAL A N 1
ATOM 755 C CA . VAL A 1 96 ? 11.023 6.057 -14.256 1.00 83.31 96 VAL A CA 1
ATOM 756 C C . VAL A 1 96 ? 11.194 5.644 -15.718 1.00 83.31 96 VAL A C 1
ATOM 758 O O . VAL A 1 96 ? 12.311 5.405 -16.171 1.00 83.31 96 VAL A O 1
ATOM 761 N N . LYS A 1 97 ? 10.094 5.633 -16.480 1.00 80.44 97 LYS A N 1
ATOM 762 C CA . LYS A 1 97 ? 10.095 5.285 -17.903 1.00 80.44 97 LYS A CA 1
ATOM 763 C C . LYS A 1 97 ? 10.865 6.289 -18.761 1.00 80.44 97 LYS A C 1
ATOM 765 O O . LYS A 1 97 ? 11.661 5.878 -19.600 1.00 80.44 97 LYS A O 1
ATOM 770 N N . ALA A 1 98 ? 10.637 7.585 -18.556 1.00 82.12 98 ALA A N 1
ATOM 771 C CA . ALA A 1 98 ? 11.301 8.649 -19.307 1.00 82.12 98 ALA A CA 1
ATOM 772 C C . ALA A 1 98 ? 12.819 8.675 -19.072 1.00 82.12 98 ALA A C 1
ATOM 774 O O . ALA A 1 98 ? 13.565 9.047 -19.970 1.00 82.12 98 ALA A O 1
ATOM 775 N N . MET A 1 99 ? 13.273 8.254 -17.888 1.00 76.44 99 MET A N 1
ATOM 776 C CA . MET A 1 99 ? 14.691 8.220 -17.537 1.00 76.44 99 MET A CA 1
ATOM 777 C C . MET A 1 99 ? 15.418 6.943 -17.961 1.00 76.44 99 MET A C 1
ATOM 779 O O . MET A 1 99 ? 16.613 6.858 -17.715 1.00 76.44 99 MET A O 1
ATOM 783 N N . SER A 1 100 ? 14.767 5.960 -18.594 1.00 65.31 100 SER A N 1
ATOM 784 C CA . SER A 1 100 ? 15.444 4.754 -19.108 1.00 65.31 100 SER A CA 1
ATOM 785 C C . SER A 1 100 ? 16.639 5.137 -20.006 1.00 65.31 100 SER A C 1
ATOM 787 O O . SER A 1 100 ? 16.418 5.901 -20.948 1.00 65.31 100 SER A O 1
ATOM 789 N N . PRO A 1 101 ? 17.891 4.675 -19.751 1.00 60.81 101 PRO A N 1
ATOM 790 C CA . PRO A 1 101 ? 18.374 3.619 -18.834 1.00 60.81 101 PRO A CA 1
ATOM 791 C C . PRO A 1 101 ? 18.835 4.088 -17.430 1.00 60.81 101 PRO A C 1
ATOM 793 O O . PRO A 1 101 ? 19.216 3.268 -16.595 1.00 60.81 101 PRO A O 1
ATOM 796 N N . ASN A 1 102 ? 18.787 5.389 -17.148 1.00 62.88 102 ASN A N 1
ATOM 797 C CA . ASN A 1 102 ? 19.158 6.039 -15.882 1.00 62.88 102 ASN A CA 1
ATOM 798 C C . ASN A 1 102 ? 18.020 6.052 -14.840 1.00 62.88 102 ASN A C 1
ATOM 800 O O . ASN A 1 102 ? 18.024 6.865 -13.916 1.00 62.88 102 ASN A O 1
ATOM 804 N N . SER A 1 103 ? 17.046 5.141 -14.941 1.00 63.41 103 SER A N 1
ATOM 805 C CA . SER A 1 103 ? 15.875 5.067 -14.048 1.00 63.41 103 SER A CA 1
ATOM 806 C C . SER A 1 103 ? 16.211 4.840 -12.567 1.00 63.41 103 SER A C 1
ATOM 808 O O . SER A 1 103 ? 15.327 4.938 -11.722 1.00 63.41 103 SER A O 1
ATOM 810 N N . ARG A 1 104 ? 17.486 4.585 -12.251 1.00 66.62 104 ARG A N 1
ATOM 811 C CA . ARG A 1 104 ? 18.049 4.444 -10.899 1.00 66.62 104 ARG A CA 1
ATOM 812 C C . ARG A 1 104 ? 17.892 5.697 -10.032 1.00 66.62 104 ARG A C 1
ATOM 814 O O . ARG A 1 104 ? 17.985 5.593 -8.822 1.00 66.62 104 ARG A O 1
ATOM 821 N N . ALA A 1 105 ? 17.633 6.861 -10.633 1.00 75.06 105 ALA A N 1
ATOM 822 C CA . ALA A 1 105 ? 17.369 8.098 -9.896 1.00 75.06 105 ALA A CA 1
ATOM 823 C C . ALA A 1 105 ? 16.002 8.117 -9.182 1.00 75.06 105 ALA A C 1
ATOM 825 O O . ALA A 1 105 ? 15.756 9.010 -8.376 1.00 75.06 105 ALA A O 1
ATOM 826 N N . ILE A 1 106 ? 15.098 7.179 -9.502 1.00 83.38 106 ILE A N 1
ATOM 827 C CA . ILE A 1 106 ? 13.828 7.009 -8.790 1.00 83.38 106 ILE A CA 1
ATOM 828 C C . ILE A 1 106 ? 13.852 5.660 -8.092 1.00 83.38 106 ILE A C 1
ATOM 830 O O . ILE A 1 106 ? 13.799 4.611 -8.735 1.00 83.38 106 ILE A O 1
ATOM 834 N N . THR A 1 107 ? 13.913 5.711 -6.773 1.00 86.94 107 THR A N 1
ATOM 835 C CA . THR A 1 107 ? 13.985 4.557 -5.885 1.00 86.94 107 THR A CA 1
ATOM 836 C C . THR A 1 107 ? 12.680 4.410 -5.110 1.00 86.94 107 THR A C 1
ATOM 838 O O . THR A 1 107 ? 11.796 5.275 -5.159 1.00 86.94 107 THR A O 1
ATOM 841 N N . ILE A 1 108 ? 12.556 3.321 -4.354 1.00 88.75 108 ILE A N 1
ATOM 842 C CA . ILE A 1 108 ? 11.473 3.134 -3.383 1.00 88.75 108 ILE A CA 1
ATOM 843 C C . ILE A 1 108 ? 11.374 4.322 -2.425 1.00 88.75 108 ILE A C 1
ATOM 845 O O . ILE A 1 108 ? 10.263 4.745 -2.116 1.00 88.75 108 ILE A O 1
ATOM 849 N N . SER A 1 109 ? 12.492 4.934 -2.022 1.00 88.38 109 SER A N 1
ATOM 850 C CA . SER A 1 109 ? 12.462 6.106 -1.140 1.00 88.38 109 SER A CA 1
ATOM 851 C C . SER A 1 109 ? 11.642 7.262 -1.730 1.00 88.38 109 SER A C 1
ATOM 853 O O . SER A 1 109 ? 10.893 7.925 -1.007 1.00 88.38 109 SER A O 1
ATOM 855 N N . ASN A 1 110 ? 11.654 7.466 -3.055 1.00 91.25 110 ASN A N 1
ATOM 856 C CA . ASN A 1 110 ? 10.800 8.476 -3.689 1.00 91.25 110 ASN A CA 1
ATOM 857 C C . ASN A 1 110 ? 9.306 8.139 -3.570 1.00 91.25 110 ASN A C 1
ATOM 859 O O . ASN A 1 110 ? 8.497 9.042 -3.330 1.00 91.25 110 ASN A O 1
ATOM 863 N N . TYR A 1 111 ? 8.938 6.865 -3.726 1.00 92.06 111 TYR A N 1
ATOM 864 C CA . TYR A 1 111 ? 7.560 6.399 -3.557 1.00 92.06 111 TYR A CA 1
ATOM 865 C C . TYR A 1 111 ? 7.122 6.499 -2.093 1.00 92.06 111 TYR A C 1
ATOM 867 O O . TYR A 1 111 ? 6.088 7.105 -1.810 1.00 92.06 111 TYR A O 1
ATOM 875 N N . ALA A 1 112 ? 7.937 6.004 -1.161 1.00 92.56 112 ALA A N 1
ATOM 876 C CA . ALA A 1 112 ? 7.674 6.047 0.273 1.00 92.56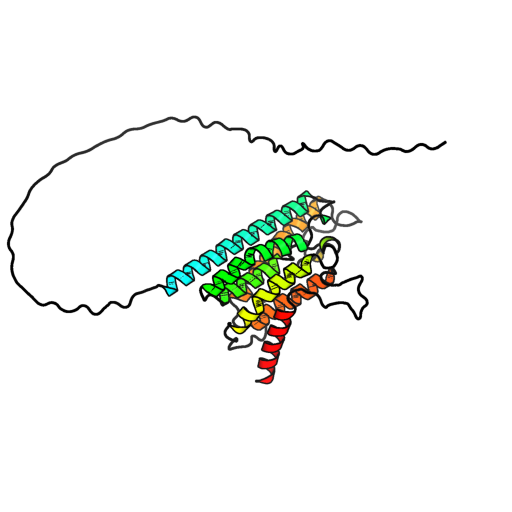 112 ALA A CA 1
ATOM 877 C C . ALA A 1 112 ? 7.557 7.484 0.795 1.00 92.56 112 ALA A C 1
ATOM 879 O O . ALA A 1 112 ? 6.580 7.826 1.463 1.00 92.56 112 ALA A O 1
ATOM 880 N N . THR A 1 113 ? 8.467 8.371 0.386 1.00 92.75 113 THR A N 1
ATOM 881 C CA . THR A 1 113 ? 8.388 9.810 0.677 1.00 92.75 113 THR A CA 1
ATOM 882 C C . THR A 1 113 ? 7.110 10.425 0.114 1.00 92.75 113 THR A C 1
ATOM 884 O O . THR A 1 113 ? 6.472 11.252 0.766 1.00 92.75 113 THR A O 1
ATOM 887 N N . SER A 1 114 ? 6.712 10.047 -1.104 1.00 93.75 114 SER A N 1
ATOM 888 C CA . SER A 1 114 ? 5.476 10.549 -1.700 1.00 93.75 114 SER A CA 1
ATOM 889 C C . SER A 1 114 ? 4.235 10.072 -0.946 1.00 93.75 114 SER A C 1
ATOM 891 O O . SER A 1 114 ? 3.320 10.866 -0.757 1.00 93.75 114 SER A O 1
ATOM 893 N N . ALA A 1 115 ? 4.200 8.814 -0.503 1.00 94.62 115 ALA A N 1
ATOM 894 C CA . ALA A 1 115 ? 3.095 8.257 0.270 1.00 94.62 115 ALA A CA 1
ATOM 895 C C . ALA A 1 115 ? 2.996 8.907 1.662 1.00 94.62 115 ALA A C 1
ATOM 897 O O . ALA A 1 115 ? 1.929 9.386 2.050 1.00 94.62 115 ALA A O 1
ATOM 898 N N . ALA A 1 116 ? 4.121 9.024 2.376 1.00 94.56 116 ALA A N 1
ATOM 899 C CA . ALA A 1 116 ? 4.180 9.574 3.731 1.00 94.56 116 ALA A CA 1
ATOM 900 C C . ALA A 1 116 ? 3.662 11.024 3.830 1.00 94.56 116 ALA A C 1
ATOM 902 O O . ALA A 1 116 ? 3.086 11.406 4.849 1.00 94.56 116 ALA A O 1
ATOM 903 N N . LYS A 1 117 ? 3.762 11.824 2.755 1.00 95.75 117 LYS A N 1
ATOM 904 C CA . LYS A 1 117 ? 3.201 13.193 2.692 1.00 95.75 117 LYS A CA 1
ATOM 905 C C . LYS A 1 117 ? 1.698 13.260 2.966 1.00 95.75 117 LYS A C 1
ATOM 907 O O . LYS A 1 117 ? 1.199 14.307 3.374 1.00 95.75 117 LYS A O 1
ATOM 912 N N . HIS A 1 118 ? 0.978 12.163 2.755 1.00 96.25 118 HIS A N 1
ATOM 913 C CA . HIS A 1 118 ? -0.469 12.109 2.925 1.00 96.25 118 HIS A CA 1
ATOM 914 C C . HIS A 1 118 ? -0.909 11.607 4.309 1.00 96.25 118 HIS A C 1
ATOM 916 O O . HIS A 1 118 ? -2.107 11.575 4.581 1.00 96.25 118 HIS A O 1
ATOM 922 N N . LEU A 1 119 ? 0.014 11.299 5.231 1.00 96.19 119 LEU A N 1
ATOM 923 C CA . LEU A 1 119 ? -0.320 10.834 6.588 1.00 96.19 119 LEU A 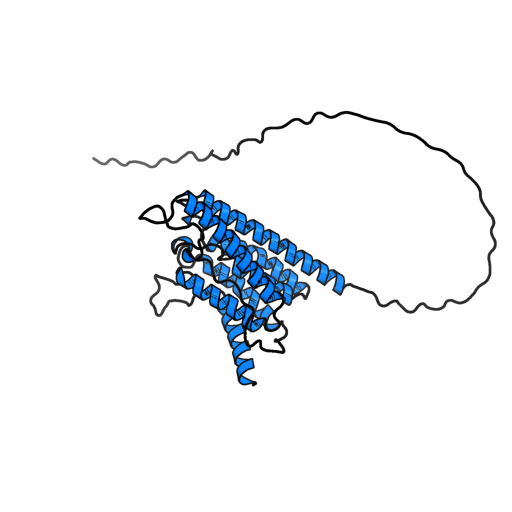CA 1
ATOM 924 C C . LEU A 1 119 ? -1.205 11.807 7.379 1.00 96.19 119 LEU A C 1
ATOM 926 O O . LEU A 1 119 ? -2.033 11.385 8.186 1.00 96.19 119 LEU A O 1
ATOM 930 N N . ASN A 1 120 ? -1.100 13.112 7.117 1.00 96.38 120 ASN A N 1
ATOM 931 C CA . ASN A 1 120 ? -1.983 14.099 7.741 1.00 96.38 120 ASN A CA 1
ATOM 932 C C . ASN A 1 120 ? -3.461 13.874 7.386 1.00 96.38 120 ASN A C 1
ATOM 934 O O . ASN A 1 120 ? -4.328 14.197 8.194 1.00 96.38 120 ASN A O 1
ATOM 938 N N . THR A 1 121 ? -3.767 13.294 6.223 1.00 96.69 121 THR A N 1
ATOM 939 C CA . THR A 1 121 ? -5.139 12.908 5.873 1.00 96.69 121 THR A CA 1
ATOM 940 C C . THR A 1 121 ? -5.624 11.751 6.743 1.00 96.69 121 THR A C 1
ATOM 942 O O . THR A 1 121 ? -6.743 11.824 7.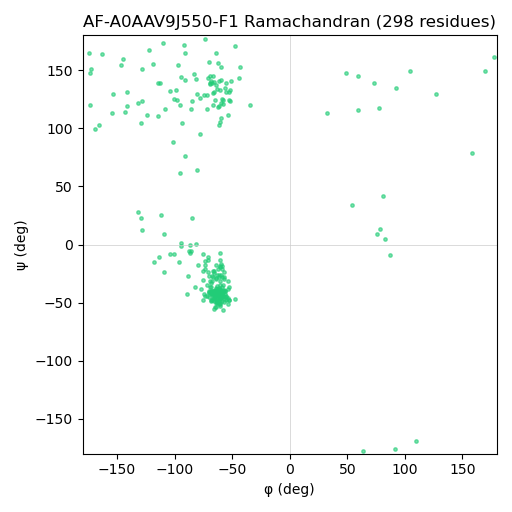239 1.00 96.69 121 THR A O 1
ATOM 945 N N . ALA A 1 122 ? -4.790 10.741 7.016 1.00 96.25 122 ALA A N 1
ATOM 946 C CA . ALA A 1 122 ? -5.144 9.661 7.945 1.00 96.25 122 ALA A CA 1
ATOM 947 C C . ALA A 1 122 ? -5.468 10.207 9.344 1.00 96.25 122 ALA A C 1
ATOM 949 O O . ALA A 1 122 ? -6.498 9.867 9.922 1.00 96.25 122 ALA A O 1
ATOM 950 N N . LYS A 1 123 ? -4.633 11.126 9.852 1.00 96.00 123 LYS A N 1
ATOM 951 C CA . LYS A 1 123 ? -4.857 11.795 11.146 1.00 96.00 123 LYS A CA 1
ATOM 952 C C . LYS A 1 123 ? -6.171 12.581 11.167 1.00 96.00 123 LYS A C 1
ATOM 954 O O . LYS A 1 123 ? -6.904 12.510 12.148 1.00 96.00 123 LYS A O 1
ATOM 959 N N . LYS A 1 124 ? -6.493 13.299 10.084 1.00 96.94 124 LYS A N 1
ATOM 960 C CA . LYS A 1 124 ? -7.770 14.018 9.942 1.00 96.94 124 LYS A CA 1
ATOM 961 C C . LYS A 1 124 ? -8.965 13.067 9.936 1.00 96.94 124 LYS A C 1
ATOM 963 O O . LYS 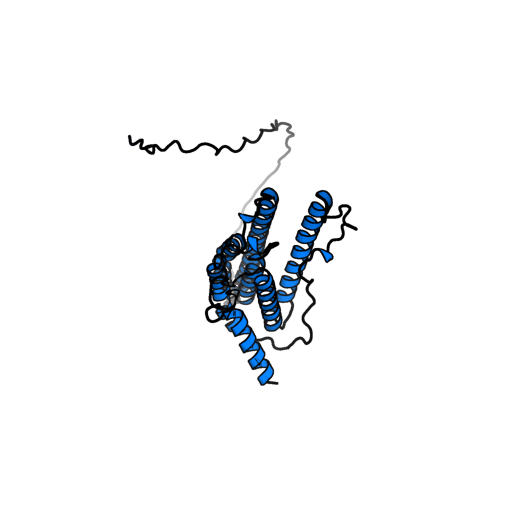A 1 124 ? -9.908 13.311 10.674 1.00 96.94 124 LYS A O 1
ATOM 968 N N . LEU A 1 125 ? -8.907 11.981 9.161 1.00 97.00 125 LEU A N 1
ATOM 969 C CA . LEU A 1 125 ? -9.963 10.962 9.124 1.00 97.00 125 LEU A CA 1
ATOM 970 C C . LEU A 1 125 ? -10.196 10.355 10.515 1.00 97.00 125 LEU A C 1
ATOM 972 O O . LEU A 1 125 ? -11.333 10.287 10.972 1.00 97.00 125 LEU A O 1
ATOM 976 N N . ALA A 1 126 ? -9.123 10.015 11.233 1.00 95.06 126 ALA A N 1
ATOM 977 C CA . ALA A 1 126 ? -9.217 9.520 12.604 1.00 95.06 126 ALA A CA 1
ATOM 978 C C . ALA A 1 126 ? -9.816 10.568 13.564 1.00 95.06 126 ALA A C 1
ATOM 980 O O . ALA A 1 126 ? -10.645 10.232 14.403 1.00 95.06 126 ALA A O 1
ATOM 981 N N . GLY A 1 127 ? -9.448 11.846 13.414 1.00 94.19 127 GLY A N 1
ATOM 982 C CA . GLY A 1 127 ? -10.017 12.956 14.189 1.00 94.19 127 GLY A CA 1
ATOM 983 C C . GLY A 1 127 ? -11.501 13.225 13.909 1.00 94.19 127 GLY A C 1
ATOM 984 O O . GLY A 1 127 ? -12.189 13.769 14.767 1.00 94.19 127 GLY A O 1
ATOM 985 N N . MET A 1 128 ? -12.010 12.809 12.745 1.00 94.94 128 MET A N 1
ATOM 986 C CA . MET A 1 128 ? -13.441 12.831 12.407 1.00 94.94 128 MET A CA 1
ATOM 987 C C . MET A 1 128 ? -14.210 11.628 12.985 1.00 94.94 128 MET A C 1
ATOM 989 O O . MET A 1 128 ? -15.410 11.518 12.757 1.00 94.94 128 MET A O 1
ATOM 993 N N . GLY A 1 129 ? -13.541 10.729 13.718 1.00 92.88 129 GLY A N 1
ATOM 994 C CA . GLY A 1 129 ? -14.123 9.489 14.245 1.00 92.88 129 GLY A CA 1
ATOM 995 C C . GLY A 1 129 ? -14.150 8.334 13.239 1.00 92.88 129 GLY A C 1
ATOM 996 O O . GLY A 1 129 ? -14.658 7.261 13.543 1.00 92.88 129 GLY A O 1
ATOM 997 N N . GLU A 1 130 ? -13.578 8.515 12.048 1.00 94.81 130 GLU A N 1
ATOM 998 C CA . GLU A 1 130 ? -13.648 7.552 10.945 1.00 94.81 130 GLU A CA 1
ATOM 999 C C . GLU A 1 130 ? -12.406 6.648 10.931 1.00 94.81 130 GLU A C 1
ATOM 1001 O O . GLU A 1 130 ? -11.614 6.632 9.981 1.00 94.81 130 GLU A O 1
ATOM 1006 N N . THR A 1 131 ? -12.222 5.886 12.015 1.00 94.94 131 THR A N 1
ATOM 1007 C CA . THR A 1 131 ? -11.074 4.982 12.225 1.00 94.94 131 THR A CA 1
ATOM 1008 C C . THR A 1 131 ? -10.923 3.969 11.088 1.00 94.94 131 THR A C 1
ATOM 1010 O O . THR A 1 131 ? -9.812 3.710 10.626 1.00 94.94 131 THR A O 1
ATOM 1013 N N . VAL A 1 132 ? -12.038 3.427 10.584 1.00 94.62 132 VAL A N 1
ATOM 1014 C CA . VAL A 1 132 ? -12.047 2.447 9.486 1.00 94.62 132 VAL A CA 1
ATOM 1015 C C . VAL A 1 132 ? -11.450 3.043 8.211 1.00 94.62 132 VAL A C 1
ATOM 1017 O O . VAL A 1 132 ? -10.573 2.417 7.608 1.00 94.62 132 VAL A O 1
ATOM 1020 N N . LEU A 1 133 ? -11.868 4.259 7.840 1.00 96.00 133 LEU A N 1
ATOM 1021 C CA . LEU A 1 133 ? -11.354 4.971 6.668 1.00 96.00 133 LEU A CA 1
ATOM 1022 C C . LEU A 1 133 ? -9.893 5.380 6.855 1.00 96.00 133 LEU A C 1
ATOM 1024 O O . LEU A 1 133 ? -9.102 5.232 5.926 1.00 96.00 133 LEU A O 1
ATOM 1028 N N . ALA A 1 134 ? -9.520 5.860 8.044 1.00 96.94 134 ALA A N 1
ATOM 1029 C CA . ALA A 1 134 ? -8.138 6.206 8.363 1.00 96.94 134 ALA A CA 1
ATOM 1030 C C . ALA A 1 134 ? -7.205 4.994 8.213 1.00 96.94 134 ALA A C 1
ATOM 1032 O O . ALA A 1 134 ? -6.178 5.094 7.545 1.00 96.94 134 ALA A O 1
ATOM 1033 N N . PHE A 1 135 ? -7.598 3.841 8.762 1.00 96.88 135 PHE A N 1
ATOM 1034 C CA . PHE A 1 135 ? -6.844 2.592 8.656 1.00 96.88 135 PHE A CA 1
ATOM 1035 C C . PHE A 1 135 ? -6.678 2.159 7.195 1.00 96.88 135 PHE A C 1
ATOM 1037 O O . PHE A 1 135 ? -5.556 1.983 6.717 1.00 96.88 135 PHE A O 1
ATOM 1044 N N . ASN A 1 136 ? -7.786 2.074 6.448 1.00 96.50 136 ASN A N 1
ATOM 1045 C CA . ASN A 1 136 ? -7.760 1.683 5.037 1.00 96.50 136 ASN A CA 1
ATOM 1046 C C . ASN A 1 136 ? -6.919 2.654 4.196 1.00 96.50 136 ASN A C 1
ATOM 1048 O O . ASN A 1 136 ? -6.297 2.248 3.211 1.00 96.50 136 ASN A O 1
ATOM 1052 N N . PHE A 1 137 ? -6.882 3.933 4.580 1.00 97.06 137 PHE A N 1
ATOM 1053 C CA . PHE A 1 137 ? -6.061 4.940 3.924 1.00 97.06 137 PHE A CA 1
ATOM 1054 C C . PHE A 1 137 ? -4.570 4.701 4.166 1.00 97.06 137 PHE A C 1
ATOM 1056 O O . PHE A 1 137 ? -3.810 4.685 3.202 1.00 97.06 137 PHE A O 1
ATOM 1063 N N . VAL A 1 138 ? -4.142 4.449 5.409 1.00 97.19 138 VAL A N 1
ATOM 1064 C CA . VAL A 1 138 ? -2.729 4.149 5.704 1.00 97.19 138 VAL A CA 1
ATOM 1065 C C . VAL A 1 138 ? -2.281 2.860 5.011 1.00 97.19 138 VAL A C 1
ATOM 1067 O O . VAL A 1 138 ? -1.219 2.853 4.395 1.00 97.19 138 VAL A O 1
ATOM 1070 N N . MET A 1 139 ? -3.117 1.818 4.988 1.00 96.50 139 MET A N 1
ATOM 1071 C CA . MET A 1 139 ? -2.843 0.593 4.222 1.00 96.50 139 MET A CA 1
ATOM 1072 C C . MET A 1 139 ? -2.653 0.879 2.722 1.00 96.50 139 MET A C 1
ATOM 1074 O O . MET A 1 139 ? -1.756 0.333 2.083 1.00 96.50 139 MET A O 1
ATOM 1078 N N . ALA A 1 140 ? -3.456 1.779 2.144 1.00 95.00 140 ALA A N 1
ATOM 1079 C CA . ALA A 1 140 ? -3.289 2.201 0.753 1.00 95.00 140 ALA A CA 1
ATOM 1080 C C . ALA A 1 140 ? -2.007 3.025 0.522 1.00 95.00 140 ALA A C 1
ATOM 1082 O O . ALA A 1 140 ? -1.405 2.918 -0.547 1.00 95.00 140 ALA A O 1
ATOM 1083 N N . LEU A 1 141 ? -1.564 3.822 1.503 1.00 95.50 141 LEU A N 1
ATOM 1084 C CA . LEU A 1 141 ? -0.261 4.496 1.455 1.00 95.50 141 LEU A CA 1
ATOM 1085 C C . LEU A 1 141 ? 0.893 3.489 1.527 1.00 95.50 141 LEU A C 1
ATOM 1087 O O . LEU A 1 141 ? 1.865 3.639 0.790 1.00 95.50 141 LEU A O 1
ATOM 1091 N N . GLY A 1 142 ? 0.765 2.456 2.365 1.00 94.00 142 GLY A N 1
ATOM 1092 C CA . GLY A 1 142 ? 1.723 1.358 2.472 1.00 94.00 142 GLY A CA 1
ATOM 1093 C C . GLY A 1 142 ? 1.879 0.573 1.170 1.00 94.00 142 GLY A C 1
ATOM 1094 O O . GLY A 1 142 ? 2.991 0.217 0.814 1.00 94.00 142 GLY A O 1
ATOM 1095 N N . ASP A 1 143 ? 0.799 0.360 0.422 1.00 91.62 143 ASP A N 1
ATOM 1096 C CA . ASP A 1 143 ? 0.835 -0.287 -0.897 1.00 91.62 143 ASP A CA 1
ATOM 1097 C C . ASP A 1 143 ? 1.376 0.653 -1.999 1.00 91.62 143 ASP A C 1
ATOM 1099 O O . ASP A 1 143 ? 2.033 0.230 -2.949 1.00 91.62 143 ASP A O 1
ATOM 1103 N N . ALA A 1 144 ? 1.150 1.965 -1.869 1.00 91.44 144 ALA A N 1
ATOM 1104 C CA . ALA A 1 144 ? 1.690 2.967 -2.789 1.00 91.44 144 ALA A CA 1
ATOM 1105 C C . ALA A 1 144 ? 3.193 3.246 -2.586 1.00 91.44 144 ALA A C 1
ATOM 1107 O O . ALA A 1 144 ? 3.847 3.731 -3.513 1.00 91.44 144 ALA A O 1
ATOM 1108 N N . SER A 1 145 ? 3.741 2.959 -1.402 1.00 91.69 145 SER A N 1
ATOM 1109 C CA . SER A 1 145 ? 5.117 3.303 -1.022 1.00 91.69 145 SER A CA 1
ATOM 1110 C C . SER A 1 145 ? 6.188 2.439 -1.695 1.00 91.69 145 SER A C 1
ATOM 1112 O O . SER A 1 145 ? 7.340 2.857 -1.761 1.00 91.69 145 SER A O 1
ATOM 1114 N N . HIS A 1 146 ? 5.818 1.281 -2.250 1.00 87.94 146 HIS A N 1
ATOM 1115 C CA . HIS A 1 146 ? 6.723 0.348 -2.938 1.00 87.94 146 HIS A CA 1
ATOM 1116 C C . HIS A 1 146 ? 6.234 -0.071 -4.327 1.00 87.94 146 HIS A C 1
ATOM 1118 O O . HIS A 1 146 ? 6.651 -1.102 -4.854 1.00 87.94 146 HIS A O 1
ATOM 1124 N N . ARG A 1 147 ? 5.368 0.749 -4.945 1.00 80.38 147 ARG A N 1
ATOM 1125 C CA . ARG A 1 147 ? 4.626 0.399 -6.169 1.00 80.38 147 ARG A CA 1
ATOM 1126 C C . ARG A 1 147 ? 5.497 -0.226 -7.259 1.00 80.38 147 ARG A C 1
ATOM 1128 O O . ARG A 1 147 ? 5.086 -1.214 -7.858 1.00 80.38 147 ARG A O 1
ATOM 1135 N N . ARG A 1 148 ? 6.661 0.370 -7.536 1.00 78.38 148 ARG A N 1
ATOM 1136 C CA . ARG A 1 148 ? 7.553 -0.070 -8.607 1.00 78.38 148 ARG A CA 1
ATOM 1137 C C . ARG A 1 148 ? 8.972 -0.257 -8.105 1.00 78.38 148 ARG A C 1
ATOM 1139 O O . ARG A 1 148 ? 9.730 0.701 -7.969 1.00 78.38 148 ARG A O 1
ATOM 1146 N N . ILE A 1 149 ? 9.336 -1.520 -7.951 1.00 77.69 149 ILE A N 1
ATOM 1147 C CA . ILE A 1 149 ? 10.713 -1.977 -7.852 1.00 77.69 149 ILE A CA 1
ATOM 1148 C C . ILE A 1 149 ? 10.903 -3.097 -8.868 1.00 77.69 149 ILE A C 1
ATOM 1150 O O . ILE A 1 149 ? 10.128 -4.040 -8.915 1.00 77.69 149 ILE A O 1
ATOM 1154 N N . SER A 1 150 ? 11.878 -2.929 -9.758 1.00 71.81 150 SER A N 1
ATOM 1155 C CA . SER A 1 150 ? 12.173 -3.907 -10.821 1.00 71.81 150 SER A CA 1
ATOM 1156 C C . SER A 1 150 ? 13.570 -4.500 -10.698 1.00 71.81 150 SER A C 1
ATOM 1158 O O . SER A 1 150 ? 13.882 -5.509 -11.314 1.00 71.81 150 SER A O 1
ATOM 1160 N N . THR A 1 151 ? 14.429 -3.869 -9.899 1.00 71.06 151 THR A N 1
ATOM 1161 C CA . THR A 1 151 ? 15.795 -4.316 -9.641 1.00 71.06 151 THR A CA 1
ATOM 1162 C C . THR A 1 151 ? 16.152 -3.950 -8.212 1.00 71.06 151 THR A C 1
ATOM 1164 O O . THR A 1 151 ? 15.635 -2.957 -7.696 1.00 71.06 151 THR A O 1
ATOM 1167 N N . TRP A 1 152 ? 17.088 -4.683 -7.612 1.00 71.50 152 TRP A N 1
ATOM 1168 C CA . TRP A 1 152 ? 17.655 -4.312 -6.315 1.00 71.50 152 TRP A CA 1
ATOM 1169 C C . TRP A 1 152 ? 18.202 -2.876 -6.332 1.00 71.50 152 TRP A C 1
ATOM 1171 O O . TRP A 1 152 ? 18.042 -2.150 -5.378 1.00 71.50 152 TRP A O 1
ATOM 1181 N N . LYS A 1 153 ? 18.713 -2.364 -7.459 1.00 73.31 153 LYS A N 1
ATOM 1182 C CA . LYS A 1 153 ? 19.199 -0.969 -7.557 1.00 73.31 153 LYS A CA 1
ATOM 1183 C C . LYS A 1 153 ? 18.114 0.096 -7.363 1.00 73.31 153 LYS A C 1
ATOM 1185 O O . LYS A 1 153 ? 18.442 1.259 -7.164 1.00 73.31 153 LYS A O 1
ATOM 1190 N N . MET A 1 154 ? 16.837 -0.267 -7.487 1.00 76.50 154 MET A N 1
ATOM 1191 C CA . MET A 1 154 ? 15.714 0.628 -7.195 1.00 76.50 154 MET A CA 1
ATOM 1192 C C . MET A 1 154 ? 15.292 0.587 -5.719 1.00 76.50 154 MET A C 1
ATOM 1194 O O . MET A 1 154 ? 14.437 1.388 -5.340 1.00 76.50 154 MET A O 1
ATOM 1198 N N . SER A 1 155 ? 15.873 -0.290 -4.887 1.00 76.12 155 SER A N 1
ATOM 1199 C CA . SER A 1 155 ? 15.659 -0.261 -3.433 1.00 76.12 155 SER A CA 1
ATOM 1200 C C . SER A 1 155 ? 16.136 1.056 -2.821 1.00 76.12 155 SER A C 1
ATOM 1202 O O . SER A 1 155 ? 15.557 1.506 -1.840 1.00 76.12 155 SER A O 1
ATOM 1204 N N . GLY A 1 156 ? 17.107 1.716 -3.461 1.00 72.50 156 GLY A N 1
ATOM 1205 C CA . GLY A 1 156 ? 17.840 2.841 -2.886 1.00 72.50 156 GLY A CA 1
ATOM 1206 C C . GLY A 1 156 ? 19.097 2.363 -2.175 1.00 72.50 156 GLY A C 1
ATOM 1207 O O . GLY A 1 156 ? 19.432 1.176 -2.237 1.00 72.50 156 GLY A O 1
ATOM 1208 N N . GLU A 1 157 ? 19.802 3.292 -1.540 1.00 68.50 157 GLU A N 1
ATOM 1209 C CA . GLU A 1 157 ? 20.872 2.929 -0.618 1.00 68.50 157 GLU A CA 1
ATOM 1210 C C . GLU A 1 157 ? 20.265 2.299 0.643 1.00 68.50 157 GLU A C 1
ATOM 1212 O O . GLU A 1 157 ? 19.078 2.473 0.945 1.00 68.50 157 GLU A O 1
ATOM 1217 N N . SER A 1 158 ? 21.073 1.503 1.346 1.00 62.88 158 SER A N 1
ATOM 1218 C CA . SER A 1 158 ? 20.660 0.852 2.593 1.00 62.88 158 SER A CA 1
ATOM 1219 C C . SER A 1 158 ? 20.075 1.896 3.555 1.00 62.88 158 SER A C 1
ATOM 1221 O O . SER A 1 158 ? 20.728 2.893 3.850 1.00 62.88 158 SER A O 1
ATOM 1223 N N . GLY A 1 159 ? 18.832 1.693 4.002 1.00 63.06 159 GLY A N 1
ATOM 1224 C CA . GLY A 1 159 ? 18.149 2.573 4.959 1.00 63.06 159 GLY A CA 1
ATOM 1225 C C . GLY A 1 159 ? 17.381 3.776 4.384 1.00 63.06 159 GLY A C 1
ATOM 1226 O O . GLY A 1 159 ? 16.596 4.387 5.108 1.00 63.06 159 GLY A O 1
ATOM 1227 N N . ASP A 1 160 ? 17.493 4.103 3.090 1.00 72.06 160 ASP A N 1
ATOM 1228 C CA . ASP A 1 160 ? 16.910 5.335 2.508 1.00 72.06 160 ASP A CA 1
ATOM 1229 C C . ASP A 1 160 ? 15.380 5.465 2.642 1.00 72.06 160 ASP A C 1
ATOM 1231 O O . ASP A 1 160 ? 14.809 6.563 2.568 1.00 72.06 160 ASP A O 1
ATOM 1235 N N . CYS A 1 161 ? 14.676 4.339 2.743 1.00 78.00 161 CYS A N 1
ATOM 1236 C CA . CYS A 1 161 ? 13.221 4.289 2.861 1.00 78.00 161 CYS A CA 1
ATOM 1237 C C . CYS A 1 161 ? 12.726 3.988 4.280 1.00 78.00 161 CYS A C 1
ATOM 1239 O O . CYS A 1 161 ? 11.520 4.103 4.515 1.00 78.00 161 CYS A O 1
ATOM 1241 N N . ASP A 1 162 ? 13.619 3.650 5.212 1.00 82.00 162 ASP A N 1
ATOM 1242 C CA . ASP A 1 162 ? 13.247 3.126 6.527 1.00 82.00 162 ASP A CA 1
ATOM 1243 C C . ASP A 1 162 ? 12.481 4.157 7.347 1.00 82.00 162 ASP A C 1
ATOM 1245 O O . ASP A 1 162 ? 11.380 3.869 7.807 1.00 82.00 162 ASP A O 1
ATOM 1249 N N . ASP A 1 163 ? 12.963 5.399 7.410 1.00 86.44 163 ASP A N 1
ATOM 1250 C CA . ASP A 1 163 ? 12.264 6.499 8.087 1.00 86.44 163 ASP A CA 1
ATOM 1251 C C . ASP A 1 163 ? 10.820 6.668 7.596 1.00 86.44 163 ASP A C 1
ATOM 1253 O O . ASP A 1 163 ? 9.899 6.971 8.359 1.00 86.44 163 ASP A O 1
ATOM 1257 N N . GLN A 1 164 ? 10.604 6.478 6.294 1.00 90.69 164 GLN A N 1
ATOM 1258 C CA . GLN A 1 164 ? 9.301 6.677 5.668 1.00 90.69 164 GLN A CA 1
ATOM 1259 C C . GLN A 1 164 ? 8.380 5.496 5.961 1.00 90.69 164 GLN A C 1
ATOM 1261 O O . GLN A 1 164 ? 7.193 5.707 6.214 1.00 90.69 164 GLN A O 1
ATOM 1266 N N . PHE A 1 165 ? 8.912 4.275 5.973 1.00 91.50 165 PHE A N 1
ATOM 1267 C CA . PHE A 1 165 ? 8.169 3.097 6.403 1.00 91.50 165 PHE A CA 1
ATOM 1268 C C . PHE A 1 165 ? 7.845 3.135 7.892 1.00 91.50 165 PHE A C 1
ATOM 1270 O O . PHE A 1 165 ? 6.693 2.899 8.237 1.00 91.50 165 PHE A O 1
ATOM 1277 N N . VAL A 1 166 ? 8.783 3.541 8.749 1.00 90.56 166 VAL A N 1
ATOM 1278 C CA . VAL A 1 166 ? 8.557 3.731 10.188 1.00 90.56 166 VAL A CA 1
ATOM 1279 C C . VAL A 1 166 ? 7.460 4.766 10.430 1.00 90.56 166 VAL A C 1
ATOM 1281 O O . VAL A 1 166 ? 6.539 4.514 11.199 1.00 90.56 166 VAL A O 1
ATOM 1284 N N . ARG A 1 167 ? 7.471 5.903 9.722 1.00 92.38 167 ARG A N 1
ATOM 1285 C CA . ARG A 1 167 ? 6.403 6.916 9.838 1.00 92.38 167 ARG A CA 1
ATOM 1286 C C . ARG A 1 167 ? 5.031 6.401 9.413 1.00 92.38 167 ARG A C 1
ATOM 1288 O O . ARG A 1 167 ? 4.021 6.804 9.989 1.00 92.38 167 ARG A O 1
ATOM 1295 N N . LEU A 1 168 ? 4.977 5.579 8.365 1.00 94.56 168 LEU A N 1
ATOM 1296 C CA . LEU A 1 168 ? 3.734 4.948 7.922 1.00 94.56 168 LEU A CA 1
ATOM 1297 C C . LEU A 1 168 ? 3.263 3.895 8.937 1.00 94.56 168 LEU A C 1
ATOM 1299 O O . LEU A 1 168 ? 2.075 3.850 9.248 1.00 94.56 168 LEU A O 1
ATOM 1303 N N . ASP A 1 169 ? 4.195 3.112 9.480 1.00 95.38 169 ASP A N 1
ATOM 1304 C CA . ASP A 1 169 ? 3.959 2.096 10.503 1.00 95.38 169 ASP A CA 1
ATOM 1305 C C . ASP A 1 169 ? 3.412 2.719 11.787 1.00 95.38 169 ASP A C 1
ATOM 1307 O O . ASP A 1 169 ? 2.382 2.296 12.285 1.00 95.38 169 ASP A O 1
ATOM 1311 N N . GLU A 1 170 ? 4.007 3.806 12.277 1.00 95.00 170 GLU A N 1
ATOM 1312 C CA . GLU A 1 170 ? 3.566 4.506 13.491 1.00 95.00 170 GLU A CA 1
ATOM 1313 C C . GLU A 1 170 ? 2.119 5.012 13.437 1.00 95.00 170 GLU A C 1
ATOM 1315 O O . GLU A 1 170 ? 1.501 5.237 14.479 1.00 95.00 170 GLU A O 1
ATOM 1320 N N . ALA A 1 171 ? 1.553 5.184 12.241 1.00 95.44 171 ALA A N 1
ATOM 1321 C CA . ALA A 1 171 ? 0.176 5.626 12.080 1.00 95.44 171 ALA A CA 1
ATOM 1322 C C . ALA A 1 171 ? -0.862 4.504 12.265 1.00 95.44 171 ALA A C 1
ATOM 1324 O O . ALA A 1 171 ? -2.036 4.819 12.459 1.00 95.44 171 ALA A O 1
ATOM 1325 N N . LEU A 1 172 ? -0.473 3.226 12.195 1.00 95.56 172 LEU A N 1
ATOM 1326 C CA . LEU A 1 172 ? -1.400 2.088 12.211 1.00 95.56 172 LEU A CA 1
ATOM 1327 C C . LEU A 1 172 ? -1.743 1.526 13.604 1.00 95.56 172 LEU A C 1
ATOM 1329 O O . LEU A 1 172 ? -2.930 1.278 13.809 1.00 95.56 172 LEU A O 1
ATOM 1333 N N . PRO A 1 173 ? -0.818 1.341 14.572 1.00 95.12 173 PRO A N 1
ATOM 1334 C CA . PRO A 1 173 ? -1.111 0.668 15.841 1.00 95.12 173 PRO A CA 1
ATOM 1335 C C . PRO A 1 173 ? -2.312 1.251 16.588 1.00 95.12 173 PRO A C 1
ATOM 1337 O O . PRO A 1 173 ? -3.244 0.532 16.933 1.00 95.12 173 PRO A O 1
ATOM 1340 N N . ALA A 1 174 ? -2.363 2.578 16.726 1.00 94.25 174 ALA A N 1
ATOM 1341 C CA . ALA A 1 174 ? -3.482 3.249 17.386 1.00 94.25 174 ALA A CA 1
ATOM 1342 C C . ALA A 1 174 ? -4.809 3.134 16.609 1.00 94.25 174 ALA A C 1
ATOM 1344 O O . ALA A 1 174 ? -5.875 3.320 17.190 1.00 94.25 174 ALA A O 1
ATOM 1345 N N . LEU A 1 175 ? -4.769 2.888 15.295 1.00 95.94 175 LEU A N 1
ATOM 1346 C CA . LEU A 1 175 ? -5.964 2.644 14.481 1.00 95.94 175 LEU A CA 1
ATOM 1347 C C . LEU A 1 175 ? -6.422 1.189 14.585 1.00 95.94 175 LEU A C 1
ATOM 1349 O O . LEU A 1 175 ? -7.624 0.952 14.605 1.00 95.94 175 LEU A O 1
ATOM 1353 N N . ILE A 1 176 ? -5.478 0.248 14.670 1.00 95.06 176 ILE A N 1
ATOM 1354 C CA . ILE A 1 176 ? -5.733 -1.178 14.907 1.00 95.06 176 ILE A CA 1
ATOM 1355 C C . ILE A 1 176 ? -6.448 -1.350 16.251 1.00 95.06 176 ILE A C 1
ATOM 1357 O O . ILE A 1 176 ? -7.519 -1.937 16.292 1.00 95.06 176 ILE A O 1
ATOM 1361 N N . GLU A 1 177 ? -5.927 -0.752 17.324 1.00 92.94 177 GLU A N 1
ATOM 1362 C CA . GLU A 1 177 ? -6.511 -0.858 18.674 1.00 92.94 177 GLU A CA 1
ATOM 1363 C C . GLU A 1 177 ? -7.905 -0.233 18.800 1.00 92.94 177 GLU A C 1
ATOM 1365 O O . GLU A 1 177 ? -8.705 -0.644 19.633 1.00 92.94 177 GLU A O 1
ATOM 1370 N N . LYS A 1 178 ? -8.199 0.788 17.989 1.00 92.88 178 LYS A N 1
ATOM 1371 C CA . LYS A 1 178 ? -9.497 1.478 17.989 1.00 92.88 178 LYS A CA 1
ATOM 1372 C C . LYS A 1 178 ? -10.535 0.823 17.086 1.00 92.88 178 LYS A C 1
ATOM 1374 O O . LYS A 1 178 ? -11.669 1.300 17.046 1.00 92.88 178 LYS A O 1
ATOM 1379 N N . ARG A 1 179 ? -10.153 -0.176 16.291 1.00 90.62 179 ARG A N 1
ATOM 1380 C CA . ARG A 1 179 ? -11.095 -0.915 15.455 1.00 90.62 179 ARG A CA 1
ATOM 1381 C C . ARG A 1 179 ? -11.762 -2.007 16.274 1.00 90.62 179 ARG A C 1
ATOM 1383 O O . ARG A 1 179 ? -11.157 -2.598 17.158 1.00 90.62 179 ARG A O 1
ATOM 1390 N N . GLU A 1 180 ? -13.017 -2.273 15.941 1.00 85.00 180 GLU A N 1
ATOM 1391 C CA . GLU A 1 180 ? -13.735 -3.417 16.486 1.00 85.00 180 GLU A CA 1
ATOM 1392 C C . GLU A 1 180 ? -13.097 -4.709 15.962 1.00 85.00 180 GLU A C 1
ATOM 1394 O O . GLU A 1 180 ? -12.856 -4.854 14.755 1.00 85.00 180 GLU A O 1
ATOM 1399 N N . THR A 1 181 ? -12.800 -5.627 16.881 1.00 84.25 181 THR A N 1
ATOM 1400 C CA . THR A 1 181 ? -12.294 -6.961 16.555 1.00 84.25 181 THR A CA 1
ATOM 1401 C C . THR A 1 181 ? -13.327 -7.695 15.693 1.00 84.25 181 THR A C 1
ATOM 1403 O O . THR A 1 181 ? -14.514 -7.671 16.035 1.00 84.25 181 THR A O 1
ATOM 1406 N N . PRO A 1 182 ? -12.922 -8.341 14.583 1.00 83.75 182 PRO A N 1
ATOM 1407 C CA . PRO A 1 182 ? -13.839 -9.107 13.749 1.00 83.75 182 PRO A CA 1
ATOM 1408 C C . PRO A 1 182 ? -14.582 -10.176 14.557 1.00 83.75 182 PRO A C 1
ATOM 1410 O O . PRO A 1 182 ? -13.966 -10.952 15.288 1.00 83.75 182 PRO A O 1
ATOM 1413 N N . ALA A 1 183 ? -15.907 -10.235 14.397 1.00 79.38 183 ALA A N 1
ATOM 1414 C CA . ALA A 1 183 ? -16.754 -11.205 15.095 1.00 79.38 183 ALA A CA 1
ATOM 1415 C C . ALA A 1 183 ? -16.544 -12.646 14.599 1.00 79.38 183 ALA A C 1
ATOM 1417 O O . ALA A 1 183 ? -16.763 -13.596 15.345 1.00 79.38 183 ALA A O 1
ATOM 1418 N N . SER A 1 184 ? -16.128 -12.804 13.344 1.00 78.94 184 SER A N 1
ATOM 1419 C CA . SER A 1 184 ? -15.938 -14.081 12.664 1.00 78.94 184 SER A CA 1
ATOM 1420 C C . SER A 1 184 ? -14.539 -14.152 12.046 1.00 78.94 184 SER A C 1
ATOM 1422 O O . SER A 1 184 ? -13.924 -13.133 11.710 1.00 78.94 184 SER A O 1
ATOM 1424 N N . ARG A 1 185 ? -14.006 -15.372 11.944 1.00 81.31 185 ARG A N 1
ATOM 1425 C CA . ARG A 1 185 ? -12.834 -15.680 11.119 1.00 81.31 185 ARG A CA 1
ATOM 1426 C C . ARG A 1 185 ? -13.306 -16.160 9.763 1.00 81.31 185 ARG A C 1
ATOM 1428 O O . ARG A 1 185 ? -14.326 -16.841 9.669 1.00 81.31 185 ARG A O 1
ATOM 1435 N N . VAL A 1 186 ? -12.561 -15.804 8.727 1.00 83.06 186 VAL A N 1
ATOM 1436 C CA . VAL A 1 186 ? -12.784 -16.370 7.397 1.00 83.06 186 VAL A CA 1
ATOM 1437 C C . VAL A 1 186 ? -11.747 -17.464 7.175 1.00 83.06 186 VAL A C 1
ATOM 1439 O O . VAL A 1 186 ? -10.553 -17.197 7.287 1.00 83.06 186 VAL A O 1
ATOM 1442 N N . ASP A 1 187 ? -12.199 -18.674 6.839 1.00 80.81 187 ASP A N 1
ATOM 1443 C CA . ASP A 1 187 ? -11.310 -19.815 6.569 1.00 80.81 187 ASP A CA 1
ATOM 1444 C C . ASP A 1 187 ? -10.365 -19.532 5.391 1.00 80.81 187 ASP A C 1
ATOM 1446 O O . ASP A 1 187 ? -9.178 -19.855 5.429 1.00 80.81 187 ASP A O 1
ATOM 1450 N N . GLU A 1 188 ? -10.883 -18.867 4.353 1.00 84.69 188 GLU A N 1
ATOM 1451 C CA . GLU A 1 188 ? -10.121 -18.465 3.174 1.00 84.69 188 GLU A CA 1
ATOM 1452 C C . GLU A 1 188 ? -10.358 -16.994 2.822 1.00 84.69 188 GLU A C 1
ATOM 1454 O O . GLU A 1 188 ? -11.475 -16.553 2.541 1.00 84.69 188 GLU A O 1
ATOM 1459 N N . LEU A 1 189 ? -9.277 -16.212 2.790 1.00 86.81 189 LEU A N 1
ATOM 1460 C CA . LEU A 1 189 ? -9.350 -14.810 2.388 1.00 86.81 189 LEU A CA 1
ATOM 1461 C C . LEU A 1 189 ? -9.727 -14.678 0.905 1.00 86.81 189 LEU A C 1
ATOM 1463 O O . LEU A 1 189 ? -9.212 -15.432 0.075 1.00 86.81 189 LEU A O 1
ATOM 1467 N N . PRO A 1 190 ? -10.508 -13.646 0.526 1.00 87.25 190 PRO A N 1
ATOM 1468 C CA . PRO A 1 190 ? -10.778 -13.363 -0.876 1.00 87.25 190 PRO A CA 1
ATOM 1469 C C . PRO A 1 190 ? -9.484 -13.273 -1.697 1.00 87.25 190 PRO A C 1
ATOM 1471 O O . PRO A 1 190 ? -8.515 -12.603 -1.305 1.00 87.25 190 PRO A O 1
ATOM 1474 N N . VAL A 1 191 ? -9.485 -13.956 -2.843 1.00 88.44 191 VAL A N 1
ATOM 1475 C CA . VAL A 1 191 ? -8.314 -14.078 -3.714 1.00 88.44 191 VAL A CA 1
ATOM 1476 C C . VAL A 1 191 ? -7.946 -12.715 -4.295 1.00 88.44 191 VAL A C 1
ATOM 1478 O O . VAL A 1 191 ? -8.779 -11.990 -4.839 1.00 88.44 191 VAL A O 1
ATOM 1481 N N . VAL A 1 192 ? -6.663 -12.380 -4.198 1.00 90.94 192 VAL A N 1
ATOM 1482 C CA . VAL A 1 192 ? -6.055 -11.216 -4.844 1.00 90.94 192 VAL A CA 1
ATOM 1483 C C . VAL A 1 192 ? -5.052 -11.732 -5.874 1.00 90.94 192 VAL A C 1
ATOM 1485 O O . VAL A 1 192 ? -4.312 -12.662 -5.551 1.00 90.94 192 VAL A O 1
ATOM 1488 N N . PRO A 1 193 ? -4.977 -11.132 -7.078 1.00 91.19 193 PRO A N 1
ATOM 1489 C CA . PRO A 1 193 ? -3.948 -11.481 -8.053 1.00 91.19 193 PRO A CA 1
ATOM 1490 C C . PRO A 1 193 ? -2.541 -11.444 -7.443 1.00 91.19 193 PRO A C 1
ATOM 1492 O O . PRO A 1 193 ? -2.214 -10.547 -6.653 1.00 91.19 193 PRO A O 1
ATOM 1495 N N . HIS A 1 194 ? -1.685 -12.394 -7.818 1.00 90.81 194 HIS A N 1
ATOM 1496 C CA . HIS A 1 194 ? -0.282 -12.360 -7.412 1.00 90.81 194 HIS A CA 1
ATOM 1497 C C . HIS A 1 194 ? 0.421 -11.134 -8.012 1.00 90.81 194 HIS A C 1
ATOM 1499 O O . HIS A 1 194 ? -0.108 -10.447 -8.891 1.00 90.81 194 HIS A O 1
ATOM 1505 N N . ARG A 1 195 ? 1.601 -10.804 -7.486 1.00 89.06 195 ARG A N 1
ATOM 1506 C CA . ARG A 1 195 ? 2.416 -9.713 -8.037 1.00 89.06 195 ARG A CA 1
ATOM 1507 C C . ARG A 1 195 ? 2.917 -10.088 -9.420 1.00 89.06 195 ARG A C 1
ATOM 1509 O O . ARG A 1 195 ? 3.350 -11.217 -9.596 1.00 89.06 195 ARG A O 1
ATOM 1516 N N . TRP A 1 196 ? 2.898 -9.131 -10.340 1.00 89.50 196 TRP A N 1
ATOM 1517 C CA . TRP A 1 196 ? 3.336 -9.362 -11.715 1.00 89.50 196 TRP A CA 1
ATOM 1518 C C . TRP A 1 196 ? 4.774 -9.891 -11.778 1.00 89.50 196 TRP A C 1
ATOM 1520 O O . TRP A 1 196 ? 5.677 -9.320 -11.156 1.00 89.50 196 TRP A O 1
ATOM 1530 N N . THR A 1 197 ? 4.996 -10.910 -12.600 1.00 87.94 197 THR A N 1
ATOM 1531 C CA . THR A 1 197 ? 6.312 -11.412 -13.004 1.00 87.94 197 THR A CA 1
ATOM 1532 C C . THR A 1 197 ? 6.456 -11.370 -14.525 1.00 87.94 197 THR A C 1
ATOM 1534 O O . THR A 1 197 ? 5.491 -11.168 -15.261 1.00 87.94 197 THR A O 1
ATOM 1537 N N . ASP A 1 198 ? 7.675 -11.554 -15.032 1.00 84.19 198 ASP A N 1
ATOM 1538 C CA . ASP A 1 198 ? 7.894 -11.631 -16.481 1.00 84.19 198 ASP A CA 1
ATOM 1539 C C . ASP A 1 198 ? 7.168 -12.828 -17.127 1.00 84.19 198 ASP A C 1
ATOM 1541 O O . ASP A 1 198 ? 6.882 -12.773 -18.322 1.00 84.19 198 ASP A O 1
ATOM 1545 N N . ASP A 1 199 ? 6.810 -13.857 -16.350 1.00 87.19 199 ASP A N 1
ATOM 1546 C CA . ASP A 1 199 ? 6.048 -15.023 -16.821 1.00 87.19 199 ASP A CA 1
ATOM 1547 C C . ASP A 1 199 ? 4.567 -14.697 -17.077 1.00 87.19 199 ASP A C 1
ATOM 1549 O O . ASP A 1 199 ? 3.912 -15.381 -17.861 1.00 87.19 199 ASP A O 1
ATOM 1553 N N . ASP A 1 200 ? 4.043 -13.626 -16.471 1.00 90.50 200 ASP A N 1
ATOM 1554 C CA . ASP A 1 200 ? 2.683 -13.134 -16.727 1.00 90.50 200 ASP A CA 1
ATOM 1555 C C . ASP A 1 200 ? 2.572 -12.392 -18.072 1.00 90.50 200 ASP A C 1
ATOM 1557 O O . ASP A 1 200 ? 1.476 -12.025 -18.510 1.00 90.50 200 ASP A O 1
ATOM 1561 N N . ALA A 1 201 ? 3.705 -12.133 -18.734 1.00 90.75 201 ALA A N 1
ATOM 1562 C CA . ALA A 1 201 ? 3.751 -11.368 -19.966 1.00 90.75 201 ALA A CA 1
ATOM 1563 C C . ALA A 1 201 ? 3.175 -12.129 -21.165 1.00 90.75 201 ALA A C 1
ATOM 1565 O O . ALA A 1 201 ? 3.770 -13.069 -21.691 1.00 90.75 201 ALA A O 1
ATOM 1566 N N . ASP A 1 202 ? 2.089 -11.599 -21.720 1.00 90.62 202 ASP A N 1
ATOM 1567 C CA . ASP A 1 202 ? 1.518 -12.070 -22.978 1.00 90.62 202 ASP A CA 1
ATOM 1568 C C . ASP A 1 202 ? 2.110 -11.284 -24.159 1.00 90.62 202 ASP A C 1
ATOM 1570 O O . ASP A 1 202 ? 1.518 -10.331 -24.676 1.00 90.62 202 ASP A O 1
ATOM 1574 N N . VAL A 1 203 ? 3.353 -11.610 -24.528 1.00 87.44 203 VAL A N 1
ATOM 1575 C CA . VAL A 1 203 ? 4.085 -10.966 -25.643 1.00 87.44 203 VAL A CA 1
ATOM 1576 C C . VAL A 1 203 ? 4.662 -11.962 -26.654 1.00 87.44 203 VAL A C 1
ATOM 1578 O O . VAL A 1 203 ? 5.470 -11.588 -27.519 1.00 87.44 203 VAL A O 1
ATOM 1581 N N . GLY A 1 204 ? 4.230 -13.222 -26.554 1.00 84.12 204 GLY A N 1
ATOM 1582 C CA . GLY A 1 204 ? 4.755 -14.351 -27.316 1.00 84.12 204 GLY A CA 1
ATOM 1583 C C . GLY A 1 204 ? 6.229 -14.654 -27.015 1.00 84.12 204 GLY A C 1
ATOM 1584 O O . GLY A 1 204 ? 6.861 -13.981 -26.196 1.00 84.12 204 GLY A O 1
ATOM 1585 N N . PRO A 1 205 ? 6.819 -15.649 -27.699 1.00 83.25 205 PRO A N 1
ATOM 1586 C CA . PRO A 1 205 ? 8.224 -15.980 -27.513 1.00 83.25 205 PRO A CA 1
ATOM 1587 C C . PRO A 1 205 ? 9.114 -14.778 -27.838 1.00 83.25 205 PRO A C 1
ATOM 1589 O O . PRO A 1 205 ? 8.872 -14.007 -28.780 1.00 83.25 205 PRO A O 1
ATOM 1592 N N . PHE A 1 206 ? 10.173 -14.606 -27.052 1.00 81.31 206 PHE A N 1
ATOM 1593 C CA . PHE A 1 206 ? 11.158 -13.569 -27.312 1.00 81.31 206 PHE A CA 1
ATOM 1594 C C . PHE A 1 206 ? 11.824 -13.831 -28.661 1.00 81.31 206 PHE A C 1
ATOM 1596 O O . PHE A 1 206 ? 12.460 -14.855 -28.885 1.00 81.31 206 PHE A O 1
ATOM 1603 N N . LYS A 1 207 ? 11.659 -12.881 -29.586 1.00 70.75 207 LYS A N 1
ATOM 1604 C CA . LYS A 1 207 ? 12.209 -12.991 -30.949 1.00 70.75 207 LYS A CA 1
ATOM 1605 C C . LYS A 1 207 ? 13.732 -12.858 -30.983 1.00 70.75 207 LYS A C 1
ATOM 1607 O O . LYS A 1 207 ? 14.346 -13.072 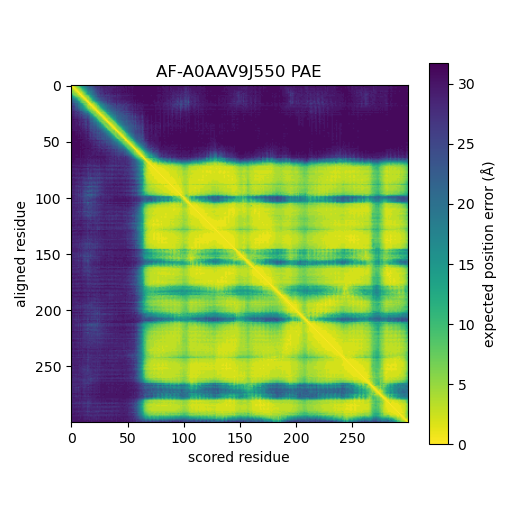-32.022 1.00 70.75 207 LYS A O 1
ATOM 1612 N N . THR A 1 208 ? 14.329 -12.447 -29.872 1.00 70.94 208 THR A N 1
ATOM 1613 C CA . THR A 1 208 ? 15.769 -12.303 -29.692 1.00 70.94 208 THR A CA 1
ATOM 1614 C C . THR A 1 208 ? 16.251 -13.329 -28.679 1.00 70.94 208 THR A C 1
ATOM 1616 O O . THR A 1 208 ? 15.622 -13.510 -27.641 1.00 70.94 208 THR A O 1
ATOM 1619 N N . SER A 1 209 ? 17.401 -13.950 -28.948 1.00 70.75 209 SER A N 1
ATOM 1620 C CA . SER A 1 209 ? 18.033 -14.937 -28.056 1.00 70.75 209 SER A CA 1
ATOM 1621 C C . SER A 1 209 ? 18.348 -14.391 -26.657 1.00 70.75 209 SER A C 1
ATOM 1623 O O . SER A 1 209 ? 18.534 -15.163 -25.727 1.00 70.75 209 SER A O 1
ATOM 1625 N N . ASN A 1 210 ? 18.394 -13.062 -26.501 1.00 74.62 210 ASN A N 1
ATOM 1626 C CA . ASN A 1 210 ? 18.855 -12.376 -25.292 1.00 74.62 210 ASN A CA 1
ATOM 1627 C C . ASN A 1 210 ? 17.721 -11.641 -24.537 1.00 74.62 210 ASN A C 1
ATOM 1629 O O . ASN A 1 210 ? 17.986 -10.647 -23.861 1.00 74.62 210 ASN A O 1
ATOM 1633 N N . GLY A 1 211 ? 16.461 -12.075 -24.673 1.00 80.25 211 GLY A N 1
ATOM 1634 C CA . GLY A 1 211 ? 15.309 -11.517 -23.940 1.00 80.25 211 GLY A CA 1
ATOM 1635 C C . GLY A 1 211 ? 14.334 -10.704 -24.806 1.00 80.25 211 GLY A C 1
ATOM 1636 O O . GLY A 1 211 ? 14.432 -10.750 -26.030 1.00 80.25 211 GLY A O 1
ATOM 1637 N N . PRO A 1 212 ? 13.377 -9.959 -24.221 1.00 84.00 212 PRO A N 1
ATOM 1638 C CA . PRO A 1 212 ? 12.339 -9.244 -24.971 1.00 84.00 212 PRO A CA 1
ATOM 1639 C C . PRO A 1 212 ? 12.912 -8.071 -25.771 1.00 84.00 212 PRO A C 1
ATOM 1641 O O . PRO A 1 212 ? 13.724 -7.299 -25.259 1.00 84.00 212 PRO A O 1
ATOM 1644 N N . ASN A 1 213 ? 12.453 -7.862 -27.009 1.00 87.31 213 ASN A N 1
ATOM 1645 C CA . ASN A 1 213 ? 12.854 -6.700 -27.816 1.00 87.31 213 ASN A CA 1
ATOM 1646 C C . ASN A 1 213 ? 12.197 -5.383 -27.328 1.00 87.31 213 ASN A C 1
ATOM 1648 O O . ASN A 1 213 ? 11.376 -5.377 -26.415 1.00 87.31 213 ASN A O 1
ATOM 1652 N N . LYS A 1 214 ? 12.527 -4.230 -27.936 1.00 85.56 214 LYS A N 1
ATOM 1653 C CA . LYS A 1 214 ? 11.989 -2.914 -27.515 1.00 85.56 214 LYS A CA 1
ATOM 1654 C C . LYS A 1 214 ? 10.454 -2.843 -27.541 1.00 85.56 214 LYS A C 1
ATOM 1656 O O . LYS A 1 214 ? 9.869 -2.236 -26.647 1.00 85.56 214 LYS A O 1
ATOM 1661 N N . GLN A 1 215 ? 9.815 -3.438 -28.547 1.00 87.69 215 GLN A N 1
ATOM 1662 C CA . GLN A 1 215 ? 8.357 -3.458 -28.667 1.00 87.69 215 GLN A CA 1
ATOM 1663 C C . GLN A 1 215 ? 7.734 -4.363 -27.598 1.00 87.69 215 GLN A C 1
ATOM 1665 O O . GLN A 1 215 ? 6.808 -3.924 -26.919 1.00 87.69 215 GLN A O 1
ATOM 1670 N N . GLN A 1 216 ? 8.291 -5.562 -27.396 1.00 89.62 216 GLN A N 1
ATOM 1671 C CA . GLN A 1 216 ? 7.862 -6.504 -26.357 1.00 89.62 216 GLN A CA 1
ATOM 1672 C C . GLN A 1 216 ? 8.024 -5.892 -24.959 1.00 89.62 216 GLN A C 1
ATOM 1674 O O . GLN A 1 216 ? 7.062 -5.857 -24.206 1.00 89.62 216 GLN A O 1
ATOM 1679 N N . ARG A 1 217 ? 9.165 -5.259 -24.648 1.00 87.25 217 ARG A N 1
ATOM 1680 C CA . ARG A 1 217 ? 9.361 -4.515 -23.386 1.00 87.25 217 ARG A CA 1
ATOM 1681 C C . ARG A 1 217 ? 8.311 -3.425 -23.177 1.00 87.25 217 ARG A C 1
ATOM 1683 O O . ARG A 1 217 ? 7.827 -3.225 -22.070 1.00 87.25 217 ARG A O 1
ATOM 1690 N N . GLY A 1 218 ? 7.948 -2.714 -24.245 1.00 87.75 218 GLY A N 1
ATOM 1691 C CA . GLY A 1 218 ? 6.894 -1.703 -24.198 1.00 87.75 218 GLY A CA 1
ATOM 1692 C C . GLY A 1 218 ? 5.496 -2.280 -23.950 1.00 87.75 218 GLY A C 1
ATOM 1693 O O . GLY A 1 218 ? 4.675 -1.591 -23.348 1.00 87.75 218 GLY A O 1
ATOM 1694 N N . GLN A 1 219 ? 5.221 -3.504 -24.407 1.00 91.06 219 GLN A N 1
ATOM 1695 C CA . GLN A 1 219 ? 3.974 -4.229 -24.137 1.00 91.06 219 GLN A CA 1
ATOM 1696 C C . GLN A 1 219 ? 3.952 -4.776 -22.706 1.00 91.06 219 GLN A C 1
ATOM 1698 O O . GLN A 1 219 ? 2.995 -4.497 -21.989 1.00 91.06 219 GLN A O 1
ATOM 1703 N N . MET A 1 220 ? 5.032 -5.431 -22.268 1.00 90.69 220 MET A N 1
ATOM 1704 C CA . MET A 1 220 ? 5.206 -5.916 -20.894 1.00 90.69 220 MET A CA 1
ATOM 1705 C C . MET A 1 220 ? 5.012 -4.791 -19.871 1.00 90.69 220 MET A C 1
ATOM 1707 O O . MET A 1 220 ? 4.248 -4.945 -18.931 1.00 90.69 220 MET A O 1
ATOM 1711 N N . ASP A 1 221 ? 5.614 -3.615 -20.088 1.00 86.81 221 ASP A N 1
ATOM 1712 C CA . ASP A 1 221 ? 5.461 -2.454 -19.193 1.00 86.81 221 ASP A CA 1
ATOM 1713 C C . ASP A 1 221 ? 3.999 -1.981 -19.077 1.00 86.81 221 ASP A C 1
ATOM 1715 O O . ASP A 1 221 ? 3.570 -1.560 -18.006 1.00 86.81 221 ASP A O 1
ATOM 1719 N N . ARG A 1 222 ? 3.206 -2.064 -20.156 1.00 89.19 222 ARG A N 1
ATOM 1720 C CA . ARG A 1 222 ? 1.771 -1.725 -20.108 1.00 89.19 222 ARG A CA 1
ATOM 1721 C C . ARG A 1 222 ? 0.975 -2.786 -19.355 1.00 89.19 222 ARG A C 1
ATOM 1723 O O . ARG A 1 222 ? 0.154 -2.421 -18.521 1.00 89.19 222 ARG A O 1
ATOM 1730 N N . GLN A 1 223 ? 1.240 -4.064 -19.628 1.00 92.44 223 GLN A N 1
ATOM 1731 C CA . GLN A 1 223 ? 0.576 -5.173 -18.943 1.00 92.44 223 GLN A CA 1
ATOM 1732 C C . GLN A 1 223 ? 0.883 -5.151 -17.439 1.00 92.44 223 GLN A C 1
ATOM 1734 O O . GLN A 1 223 ? -0.049 -5.207 -16.645 1.00 92.44 223 GLN A O 1
ATOM 1739 N N . TYR A 1 224 ? 2.141 -4.914 -17.051 1.00 89.00 224 TYR A N 1
ATOM 1740 C CA . TYR A 1 224 ? 2.557 -4.693 -15.662 1.00 89.00 224 TYR A CA 1
ATOM 1741 C C . TYR A 1 224 ? 1.751 -3.578 -14.981 1.00 89.00 224 TYR A C 1
ATOM 1743 O O . TYR A 1 224 ? 1.200 -3.776 -13.898 1.00 89.00 224 TYR A O 1
ATOM 1751 N N . ILE A 1 225 ? 1.655 -2.398 -15.612 1.00 87.19 225 ILE A N 1
ATOM 1752 C CA . ILE A 1 225 ? 0.927 -1.252 -15.043 1.00 87.19 225 ILE A CA 1
ATOM 1753 C C . ILE A 1 225 ? -0.550 -1.596 -14.818 1.00 87.19 225 ILE A C 1
ATOM 1755 O O . ILE A 1 225 ? -1.094 -1.261 -13.761 1.00 87.19 225 ILE A O 1
ATOM 1759 N N . ASP A 1 226 ? -1.187 -2.249 -15.790 1.00 90.44 226 ASP A N 1
ATOM 1760 C CA . ASP A 1 226 ? -2.596 -2.633 -15.713 1.00 90.44 226 ASP A CA 1
ATOM 1761 C C . ASP A 1 226 ? -2.829 -3.750 -14.686 1.00 90.44 226 ASP A C 1
ATOM 1763 O O . ASP A 1 226 ? -3.795 -3.689 -13.920 1.00 90.44 226 ASP A O 1
ATOM 1767 N N . TRP A 1 227 ? -1.930 -4.734 -14.615 1.00 92.62 227 TRP A N 1
ATOM 1768 C CA . TRP A 1 227 ? -1.987 -5.834 -13.656 1.00 92.62 227 TRP A CA 1
ATOM 1769 C C . TRP A 1 227 ? -1.848 -5.338 -12.222 1.00 92.62 227 TRP A C 1
ATOM 1771 O O . TRP A 1 227 ? -2.733 -5.559 -11.397 1.00 92.62 227 TRP A O 1
ATOM 1781 N N . GLU A 1 228 ? -0.791 -4.577 -11.925 1.00 90.00 228 GLU A N 1
ATOM 1782 C CA . GLU A 1 228 ? -0.583 -4.012 -10.591 1.00 90.00 228 GLU A CA 1
ATOM 1783 C C . GLU A 1 228 ? -1.657 -2.980 -10.233 1.00 90.00 228 GLU A C 1
ATOM 1785 O O . GLU A 1 228 ? -1.937 -2.745 -9.059 1.00 90.00 228 GLU A O 1
ATOM 1790 N N . LYS A 1 229 ? -2.311 -2.340 -11.209 1.00 88.06 229 LYS A N 1
ATOM 1791 C CA . LYS A 1 229 ? -3.502 -1.533 -10.924 1.00 88.06 229 LYS A CA 1
ATOM 1792 C C . LYS A 1 229 ? -4.657 -2.411 -10.436 1.00 88.06 229 LYS A C 1
ATOM 1794 O O . LYS A 1 229 ? -5.133 -2.184 -9.324 1.00 88.06 229 LYS A O 1
ATOM 1799 N N . LYS A 1 230 ? -5.050 -3.425 -11.211 1.00 91.38 230 LYS A N 1
ATOM 1800 C CA . LYS A 1 230 ? -6.149 -4.342 -10.862 1.00 91.38 230 LYS A CA 1
ATOM 1801 C C . LYS A 1 230 ? -5.892 -5.072 -9.546 1.00 91.38 230 LYS A C 1
ATOM 1803 O O . LYS A 1 230 ? -6.780 -5.155 -8.704 1.00 91.38 230 LYS A O 1
ATOM 1808 N N . ARG A 1 231 ? -4.659 -5.538 -9.327 1.00 92.38 231 ARG A N 1
ATOM 1809 C CA . ARG A 1 231 ? -4.235 -6.174 -8.075 1.00 92.38 231 ARG A CA 1
ATOM 1810 C C . ARG A 1 231 ? -4.490 -5.269 -6.871 1.00 92.38 231 ARG A C 1
ATOM 1812 O O . ARG A 1 231 ? -5.060 -5.713 -5.880 1.00 92.38 231 ARG A O 1
ATOM 1819 N N . ARG A 1 232 ? -4.096 -3.997 -6.937 1.00 89.62 232 ARG A N 1
ATOM 1820 C CA . ARG A 1 232 ? -4.258 -3.057 -5.813 1.00 89.62 232 ARG A CA 1
ATOM 1821 C C . ARG A 1 232 ? -5.709 -2.645 -5.590 1.00 89.62 232 ARG A C 1
ATOM 1823 O O . ARG A 1 232 ? -6.120 -2.481 -4.443 1.00 89.62 232 ARG A O 1
ATOM 1830 N N . GLU A 1 233 ? -6.490 -2.521 -6.660 1.00 90.88 233 GLU A N 1
ATOM 1831 C CA . GLU A 1 233 ? -7.944 -2.350 -6.566 1.00 90.88 233 GLU A CA 1
ATOM 1832 C C . GLU A 1 233 ? -8.588 -3.554 -5.864 1.00 90.88 233 GLU A C 1
ATOM 1834 O O . GLU A 1 233 ? -9.360 -3.355 -4.929 1.00 90.88 233 GLU A O 1
ATOM 1839 N N . ALA A 1 234 ? -8.189 -4.783 -6.212 1.00 92.50 234 ALA A N 1
ATOM 1840 C CA . ALA A 1 234 ? -8.649 -6.000 -5.544 1.00 92.50 234 ALA A CA 1
ATOM 1841 C C . ALA A 1 234 ? -8.233 -6.052 -4.063 1.00 92.50 234 ALA A C 1
ATOM 1843 O O . ALA A 1 234 ? -9.065 -6.340 -3.207 1.00 92.50 234 ALA A O 1
ATOM 1844 N N . ARG A 1 235 ? -6.982 -5.696 -3.724 1.00 92.94 235 ARG A N 1
ATOM 1845 C CA . ARG A 1 235 ? -6.530 -5.592 -2.319 1.00 92.94 235 ARG A CA 1
ATOM 1846 C C . ARG A 1 235 ? -7.344 -4.574 -1.531 1.00 92.94 235 ARG A C 1
ATOM 1848 O O . ARG A 1 235 ? -7.718 -4.832 -0.390 1.00 92.94 235 ARG A O 1
ATOM 1855 N N . ARG A 1 236 ? -7.611 -3.406 -2.124 1.00 91.56 236 ARG A N 1
ATOM 1856 C CA . ARG A 1 236 ? -8.420 -2.364 -1.485 1.00 91.56 236 ARG A CA 1
ATOM 1857 C C . ARG A 1 236 ? -9.848 -2.848 -1.262 1.00 91.56 236 ARG A C 1
ATOM 1859 O O . ARG A 1 236 ? -10.315 -2.758 -0.135 1.00 91.56 236 ARG A O 1
ATOM 1866 N N . ALA A 1 237 ? -10.493 -3.390 -2.295 1.00 92.12 237 ALA A N 1
ATOM 1867 C CA . ALA A 1 237 ? -11.837 -3.945 -2.187 1.00 92.12 237 ALA A CA 1
ATOM 1868 C C . ALA A 1 237 ? -11.893 -5.004 -1.080 1.00 92.12 237 ALA A C 1
ATOM 1870 O O . ALA A 1 237 ? -12.715 -4.895 -0.181 1.00 92.12 237 ALA A O 1
ATOM 1871 N N . ARG A 1 238 ? -10.926 -5.932 -1.054 1.00 92.75 238 ARG A N 1
ATOM 1872 C CA . ARG A 1 238 ? -10.802 -6.949 -0.005 1.00 92.75 238 ARG A CA 1
ATOM 1873 C C . ARG A 1 238 ? -10.739 -6.351 1.405 1.00 92.75 238 ARG A C 1
ATOM 1875 O O . ARG A 1 238 ? -11.443 -6.835 2.280 1.00 92.75 238 ARG A O 1
ATOM 1882 N N . ARG A 1 239 ? -9.948 -5.295 1.632 1.00 91.25 239 ARG A N 1
ATOM 1883 C CA . ARG A 1 239 ? -9.870 -4.601 2.938 1.00 91.25 239 ARG A CA 1
ATOM 1884 C C . ARG A 1 239 ? -11.151 -3.865 3.328 1.00 91.25 239 ARG A C 1
ATOM 1886 O O . ARG A 1 239 ? -11.374 -3.615 4.508 1.00 91.25 239 ARG A O 1
ATOM 1893 N N . GLU A 1 240 ? -11.934 -3.437 2.347 1.00 89.75 240 GLU A N 1
ATOM 1894 C CA . GLU A 1 240 ? -13.163 -2.675 2.569 1.00 89.75 240 GLU A CA 1
ATOM 1895 C C . GLU A 1 240 ? -14.391 -3.571 2.751 1.00 89.75 240 GLU A C 1
ATOM 1897 O O . GLU A 1 240 ? -15.330 -3.153 3.422 1.00 89.75 240 GLU A O 1
ATOM 1902 N N . THR A 1 241 ? -14.393 -4.776 2.174 1.00 89.06 241 THR A N 1
ATOM 1903 C CA . THR A 1 241 ? -15.563 -5.668 2.168 1.00 89.06 241 THR A CA 1
ATOM 1904 C C . THR A 1 241 ? -15.423 -6.898 3.057 1.00 89.06 241 THR A C 1
ATOM 1906 O O . THR A 1 241 ? -16.438 -7.484 3.412 1.00 89.06 241 THR A O 1
ATOM 1909 N N . CYS A 1 242 ? -14.204 -7.344 3.371 1.00 88.88 242 CYS A N 1
ATOM 1910 C CA . CYS A 1 242 ? -13.994 -8.519 4.215 1.00 88.88 242 CYS A CA 1
ATOM 1911 C C . CYS A 1 242 ? -14.149 -8.152 5.695 1.00 88.88 242 CYS A C 1
ATOM 1913 O O . CYS A 1 242 ? -13.526 -7.196 6.162 1.00 88.88 242 CYS A O 1
ATOM 1915 N N . GLU A 1 243 ? -14.962 -8.922 6.421 1.00 87.75 243 GLU A N 1
ATOM 1916 C CA . GLU A 1 243 ? -15.192 -8.729 7.858 1.00 87.75 243 GLU A CA 1
ATOM 1917 C C . GLU A 1 243 ? -13.920 -8.985 8.676 1.00 87.75 243 GLU A C 1
ATOM 1919 O O . GLU A 1 243 ? -13.606 -8.207 9.579 1.00 87.75 243 GLU A O 1
ATOM 1924 N N . ASP A 1 244 ? -13.141 -10.009 8.308 1.00 91.06 244 ASP A N 1
ATOM 1925 C CA . ASP A 1 244 ? -11.867 -10.349 8.952 1.00 91.06 244 ASP A CA 1
ATOM 1926 C C . ASP A 1 244 ? -10.720 -9.460 8.453 1.00 91.06 244 ASP A C 1
ATOM 1928 O O . ASP A 1 244 ? -9.761 -9.871 7.789 1.00 91.06 244 ASP A O 1
ATOM 1932 N N . TRP A 1 245 ? -10.857 -8.170 8.751 1.00 92.06 245 TRP A N 1
ATOM 1933 C CA . TRP A 1 245 ? -9.916 -7.142 8.330 1.00 92.06 245 TRP A CA 1
ATOM 1934 C C . TRP A 1 245 ? -8.515 -7.341 8.926 1.00 92.06 245 TRP A C 1
ATOM 1936 O O . TRP A 1 245 ? -7.542 -6.901 8.311 1.00 92.06 245 TRP A O 1
ATOM 1946 N N . GLU A 1 246 ? -8.403 -7.993 10.089 1.00 93.25 246 GLU A N 1
ATOM 1947 C CA . GLU A 1 246 ? -7.132 -8.307 10.755 1.00 93.25 246 GLU A CA 1
ATOM 1948 C C . GLU A 1 246 ? -6.312 -9.281 9.907 1.00 93.25 246 GLU A C 1
ATOM 1950 O O . GLU A 1 246 ? -5.175 -8.971 9.535 1.00 93.25 246 GLU A O 1
ATOM 1955 N N . ALA A 1 247 ? -6.910 -10.414 9.523 1.00 92.50 247 ALA A N 1
ATOM 1956 C CA . ALA A 1 247 ? -6.265 -11.410 8.676 1.00 92.50 247 ALA A CA 1
ATOM 1957 C C . ALA A 1 247 ? -5.903 -10.837 7.296 1.00 92.50 247 ALA A C 1
ATOM 1959 O O . ALA A 1 247 ? -4.795 -11.062 6.796 1.00 92.50 247 ALA A O 1
ATOM 1960 N N . VAL A 1 248 ? -6.791 -10.029 6.702 1.00 94.25 248 VAL A N 1
ATOM 1961 C CA . VAL A 1 248 ? -6.507 -9.340 5.433 1.00 94.25 248 VAL A CA 1
ATOM 1962 C C . VAL A 1 248 ? -5.314 -8.395 5.563 1.00 94.25 248 VAL A C 1
ATOM 1964 O O . VAL A 1 248 ? -4.423 -8.417 4.710 1.00 94.25 248 VAL A O 1
ATOM 1967 N N . ALA A 1 249 ? -5.290 -7.552 6.597 1.00 95.12 249 ALA A N 1
ATOM 1968 C CA . ALA A 1 249 ? -4.226 -6.577 6.790 1.00 95.12 249 ALA A CA 1
ATOM 1969 C C . ALA A 1 249 ? -2.881 -7.249 7.075 1.00 95.12 249 ALA A C 1
ATOM 1971 O O . ALA A 1 249 ? -1.868 -6.845 6.503 1.00 95.12 249 ALA A O 1
ATOM 1972 N N . LEU A 1 250 ? -2.877 -8.300 7.897 1.00 94.94 250 LEU A N 1
ATOM 1973 C CA . LEU A 1 250 ? -1.675 -9.067 8.201 1.00 94.94 250 LEU A CA 1
ATOM 1974 C C . LEU A 1 250 ? -1.117 -9.736 6.941 1.00 94.94 250 LEU A C 1
ATOM 1976 O O . LEU A 1 250 ? 0.059 -9.564 6.624 1.00 94.94 250 LEU A O 1
ATOM 1980 N N . SER A 1 251 ? -1.973 -10.426 6.178 1.00 93.81 251 SER A N 1
ATOM 1981 C CA . SER A 1 251 ? -1.608 -11.044 4.896 1.00 93.81 251 SER A CA 1
ATOM 1982 C C . SER A 1 251 ? -1.009 -10.019 3.928 1.00 93.81 251 SER A C 1
ATOM 1984 O O . SER A 1 251 ? 0.028 -10.265 3.306 1.00 93.81 251 SER A O 1
ATOM 1986 N N . ASP A 1 252 ? -1.631 -8.840 3.837 1.00 94.56 252 ASP A N 1
ATOM 1987 C CA . ASP A 1 252 ? -1.172 -7.746 2.992 1.00 94.56 252 ASP A CA 1
ATOM 1988 C C . ASP A 1 252 ? 0.227 -7.238 3.391 1.00 94.56 252 ASP A C 1
ATOM 1990 O O . ASP A 1 252 ? 1.104 -7.129 2.529 1.00 94.56 252 ASP A O 1
ATOM 1994 N N . LEU A 1 253 ? 0.442 -6.928 4.672 1.00 94.50 253 LEU A N 1
ATOM 1995 C CA . LEU A 1 253 ? 1.702 -6.358 5.158 1.00 94.50 253 LEU A CA 1
ATOM 1996 C C . LEU A 1 253 ? 2.848 -7.373 5.123 1.00 94.50 253 LEU A C 1
ATOM 1998 O O . LEU A 1 253 ? 3.948 -7.034 4.686 1.00 94.50 253 LEU A O 1
ATOM 2002 N N . VAL A 1 254 ? 2.598 -8.624 5.519 1.00 93.12 254 VAL A N 1
ATOM 2003 C CA . VAL A 1 254 ? 3.601 -9.701 5.477 1.00 93.12 254 VAL A CA 1
ATOM 2004 C C . VAL A 1 254 ? 3.999 -10.016 4.036 1.00 93.12 254 VAL A C 1
ATOM 2006 O O . VAL A 1 254 ? 5.189 -10.145 3.737 1.00 93.12 254 VAL A O 1
ATOM 2009 N N . GLY A 1 255 ? 3.026 -10.087 3.122 1.00 91.50 255 GLY A N 1
ATOM 2010 C CA . GLY A 1 255 ? 3.291 -10.300 1.700 1.00 91.50 255 GLY A CA 1
ATOM 2011 C C . GLY A 1 255 ? 4.155 -9.191 1.096 1.00 91.50 255 GLY A C 1
ATOM 2012 O O . GLY A 1 255 ? 5.096 -9.471 0.350 1.00 91.50 255 GLY A O 1
ATOM 2013 N N . ASP A 1 256 ? 3.886 -7.937 1.459 1.00 91.81 256 ASP A N 1
ATOM 2014 C CA . ASP A 1 256 ? 4.669 -6.790 0.999 1.00 91.81 256 ASP A CA 1
ATOM 2015 C C . ASP A 1 256 ? 6.071 -6.757 1.613 1.00 91.81 256 ASP A C 1
ATOM 2017 O O . ASP A 1 256 ? 7.040 -6.533 0.889 1.00 91.81 256 ASP A O 1
ATOM 2021 N N . ARG A 1 257 ? 6.209 -7.072 2.905 1.00 90.44 257 ARG A N 1
ATOM 2022 C CA . ARG A 1 257 ? 7.513 -7.189 3.572 1.00 90.44 257 ARG A CA 1
ATOM 2023 C C . ARG A 1 257 ? 8.390 -8.258 2.921 1.00 90.44 257 ARG A C 1
ATOM 2025 O O . ARG A 1 257 ? 9.559 -8.002 2.641 1.00 90.44 257 ARG A O 1
ATOM 2032 N N . LYS A 1 258 ? 7.824 -9.435 2.626 1.00 89.25 258 LYS A N 1
ATOM 2033 C CA . LYS A 1 258 ? 8.531 -10.528 1.938 1.00 89.25 258 LYS A CA 1
ATOM 2034 C C . LYS A 1 258 ? 8.944 -10.130 0.522 1.00 89.25 258 LYS A C 1
ATOM 2036 O O . LYS A 1 258 ? 10.068 -10.405 0.111 1.00 89.25 258 LYS A O 1
ATOM 2041 N N . TYR A 1 259 ? 8.048 -9.471 -0.211 1.00 88.25 259 TYR A N 1
ATOM 2042 C CA . TYR A 1 259 ? 8.348 -8.946 -1.542 1.00 88.25 259 TYR A CA 1
ATOM 2043 C C . TYR A 1 259 ? 9.521 -7.962 -1.502 1.00 88.25 259 TYR A C 1
ATOM 2045 O O . TYR A 1 259 ? 10.469 -8.110 -2.263 1.00 88.25 259 TYR A O 1
ATOM 2053 N N . LEU A 1 260 ? 9.487 -7.003 -0.576 1.00 88.50 260 LEU A N 1
ATOM 2054 C CA . LEU A 1 260 ? 10.532 -6.001 -0.387 1.00 88.50 260 LEU A CA 1
ATOM 2055 C C . LEU A 1 260 ? 11.885 -6.616 -0.003 1.00 88.50 260 LEU A C 1
ATOM 2057 O O . LEU A 1 260 ? 12.907 -6.231 -0.573 1.00 88.50 260 LEU A O 1
ATOM 2061 N N . ALA A 1 261 ? 11.886 -7.610 0.889 1.00 85.38 261 ALA A N 1
ATOM 2062 C CA . ALA A 1 261 ? 13.093 -8.349 1.258 1.00 85.38 261 ALA A CA 1
ATOM 2063 C C . ALA A 1 261 ? 13.753 -9.023 0.041 1.00 85.38 261 ALA A C 1
ATOM 2065 O O . ALA A 1 261 ? 14.970 -8.978 -0.103 1.00 85.38 261 ALA A O 1
ATOM 2066 N N . GLY A 1 262 ? 12.961 -9.537 -0.911 1.00 84.50 262 GLY A N 1
ATOM 2067 C CA . GLY A 1 262 ? 13.473 -10.101 -2.169 1.00 84.50 262 GLY A CA 1
ATOM 2068 C C . GLY A 1 262 ? 14.271 -9.119 -3.040 1.00 84.50 262 GLY A C 1
ATOM 2069 O O . GLY A 1 262 ? 15.015 -9.546 -3.920 1.00 84.50 262 GLY A O 1
ATOM 2070 N N . TYR A 1 263 ? 14.157 -7.812 -2.786 1.00 82.31 263 TYR A N 1
ATOM 2071 C CA . TYR A 1 263 ? 14.945 -6.770 -3.445 1.00 82.31 263 TYR A CA 1
ATOM 2072 C C . TYR A 1 263 ? 15.990 -6.116 -2.530 1.00 82.31 263 TYR A C 1
ATOM 2074 O O . TYR A 1 263 ? 16.578 -5.110 -2.927 1.00 82.31 263 TYR A O 1
ATOM 2082 N N . GLY A 1 264 ? 16.220 -6.657 -1.330 1.00 78.81 264 GLY A N 1
ATOM 2083 C CA . GLY A 1 264 ? 17.177 -6.110 -0.366 1.00 78.81 264 GLY A CA 1
ATOM 2084 C C . GLY A 1 264 ? 16.678 -4.896 0.413 1.00 78.81 264 GLY A C 1
ATOM 2085 O O . GLY A 1 264 ? 17.466 -4.175 1.014 1.00 78.81 264 GLY A O 1
ATOM 2086 N N . VAL A 1 265 ? 15.377 -4.611 0.376 1.00 79.75 265 VAL A N 1
ATOM 2087 C CA . VAL A 1 265 ? 14.812 -3.453 1.073 1.00 79.75 265 VAL A CA 1
ATOM 2088 C C . VAL A 1 265 ? 14.682 -3.772 2.557 1.00 79.75 265 VAL A C 1
ATOM 2090 O O . VAL A 1 265 ? 14.049 -4.764 2.925 1.00 79.75 265 VAL A O 1
ATOM 2093 N N . GLY A 1 266 ? 15.251 -2.908 3.397 1.00 65.25 266 GLY A N 1
ATOM 2094 C CA . GLY A 1 266 ? 15.292 -3.098 4.845 1.00 65.25 266 GLY A CA 1
ATOM 2095 C C . GLY A 1 266 ? 16.317 -4.140 5.304 1.00 65.25 266 GLY A C 1
ATOM 2096 O O . GLY A 1 266 ? 16.308 -4.502 6.475 1.00 65.25 266 GLY A O 1
ATOM 2097 N N . GLU A 1 267 ? 17.177 -4.633 4.407 1.00 65.06 267 GLU A N 1
ATOM 2098 C CA . GLU A 1 267 ? 18.387 -5.356 4.790 1.00 65.06 267 GLU A CA 1
ATOM 2099 C C . GLU A 1 267 ? 19.559 -4.380 4.813 1.00 65.06 267 GLU A C 1
ATOM 2101 O O . GLU A 1 267 ? 19.909 -3.796 3.786 1.00 65.06 267 GLU A O 1
ATOM 2106 N N . ASP A 1 268 ? 20.202 -4.235 5.972 1.00 60.50 268 ASP A N 1
ATOM 2107 C CA . ASP A 1 268 ? 21.509 -3.594 6.008 1.00 60.50 268 ASP A CA 1
ATOM 2108 C C . ASP A 1 268 ? 22.570 -4.589 5.531 1.00 60.50 268 ASP A C 1
ATOM 2110 O O . ASP A 1 268 ? 23.064 -5.432 6.282 1.00 60.50 268 ASP A O 1
ATOM 2114 N N . PHE A 1 269 ? 22.892 -4.519 4.239 1.00 53.81 269 PHE A N 1
ATOM 2115 C CA . PHE A 1 269 ? 23.895 -5.377 3.605 1.00 53.81 269 PHE A CA 1
ATOM 2116 C C . PHE A 1 269 ? 25.297 -5.228 4.210 1.00 53.81 269 PHE A C 1
ATOM 2118 O O . PHE A 1 269 ? 26.131 -6.116 4.022 1.00 53.81 269 PHE A O 1
ATOM 2125 N N . HIS A 1 270 ? 25.567 -4.124 4.913 1.00 53.34 270 HIS A N 1
ATOM 2126 C CA . HIS A 1 270 ? 26.848 -3.865 5.566 1.00 53.34 270 HIS A CA 1
ATOM 2127 C C . HIS A 1 270 ? 26.860 -4.242 7.051 1.00 53.34 270 HIS A C 1
ATOM 2129 O O . HIS A 1 270 ? 27.944 -4.375 7.624 1.00 53.34 270 HIS A O 1
ATOM 2135 N N . ALA A 1 271 ? 25.693 -4.462 7.662 1.00 58.31 271 ALA A N 1
ATOM 2136 C CA . ALA A 1 271 ? 25.597 -4.931 9.035 1.00 58.31 271 ALA A CA 1
ATOM 2137 C C . ALA A 1 271 ? 26.046 -6.391 9.145 1.00 58.31 271 ALA A C 1
ATOM 2139 O O . ALA A 1 271 ? 25.759 -7.238 8.287 1.00 58.31 271 ALA A O 1
ATOM 2140 N N . ARG A 1 272 ? 26.722 -6.717 10.252 1.00 53.94 272 ARG A N 1
ATOM 2141 C CA . ARG A 1 272 ? 26.933 -8.121 10.624 1.00 53.94 272 ARG A CA 1
ATOM 2142 C C . ARG A 1 272 ? 25.576 -8.793 10.799 1.00 53.94 272 ARG A C 1
ATOM 2144 O O . ARG A 1 272 ? 24.599 -8.151 11.157 1.00 53.94 272 ARG A O 1
ATOM 2151 N N . GLU A 1 273 ? 25.503 -10.100 10.590 1.00 59.22 273 GLU A N 1
ATOM 2152 C CA . GLU A 1 273 ? 24.238 -10.844 10.688 1.00 59.22 273 GLU A CA 1
ATOM 2153 C C . GLU A 1 273 ? 23.559 -10.700 12.064 1.00 59.22 273 GLU A C 1
ATOM 2155 O O . GLU A 1 273 ? 22.338 -10.688 12.155 1.00 59.22 273 GLU A O 1
ATOM 2160 N N . SER A 1 274 ? 24.350 -10.466 13.116 1.00 51.56 274 SER A N 1
ATOM 2161 C CA . SER A 1 274 ? 23.899 -10.133 14.474 1.00 51.56 274 SER A CA 1
ATOM 2162 C C . SER A 1 274 ? 23.353 -8.707 14.657 1.00 51.56 274 SER A C 1
ATOM 2164 O O . SER A 1 274 ? 22.772 -8.409 15.695 1.00 51.56 274 SER A O 1
ATOM 2166 N N . GLU A 1 275 ? 23.588 -7.816 13.697 1.00 54.34 275 GLU A N 1
ATOM 2167 C CA . GLU A 1 275 ? 23.241 -6.386 13.711 1.00 54.34 275 GLU A CA 1
ATOM 2168 C C . GLU A 1 275 ? 22.174 -6.036 12.664 1.00 54.34 275 GLU A C 1
ATOM 2170 O O . GLU A 1 275 ? 21.623 -4.935 12.696 1.00 54.34 275 GLU A O 1
ATOM 2175 N N . LYS A 1 276 ? 21.860 -6.966 11.749 1.00 58.44 276 LYS A N 1
ATOM 2176 C CA . LYS A 1 276 ? 20.802 -6.794 10.754 1.00 58.44 276 LYS A CA 1
ATOM 2177 C C . LYS A 1 276 ? 19.474 -6.567 11.464 1.00 58.44 276 LYS A C 1
ATOM 2179 O O . LYS A 1 276 ? 18.896 -7.484 12.049 1.00 58.44 276 LYS A O 1
ATOM 2184 N N . GLN A 1 277 ? 18.977 -5.336 11.396 1.00 56.72 277 GLN A N 1
ATOM 2185 C CA . GLN A 1 277 ? 17.618 -5.064 11.825 1.00 56.72 277 GLN A CA 1
ATOM 2186 C C . GLN A 1 277 ? 16.647 -5.710 10.834 1.00 56.72 277 GLN A C 1
ATOM 2188 O O . GLN A 1 277 ? 16.877 -5.677 9.624 1.00 56.72 277 GLN A O 1
ATOM 2193 N N . PRO A 1 278 ? 15.570 -6.339 11.324 1.00 57.19 278 PRO A N 1
ATOM 2194 C CA . PRO A 1 278 ? 14.573 -6.917 10.446 1.00 57.19 278 PRO A CA 1
ATOM 2195 C C . PRO A 1 278 ? 13.883 -5.786 9.672 1.00 57.19 278 PRO A C 1
ATOM 2197 O O . PRO A 1 278 ? 13.577 -4.750 10.258 1.00 57.19 278 PRO A O 1
ATOM 2200 N N . ASN A 1 279 ? 13.612 -6.011 8.379 1.00 67.75 279 ASN A N 1
ATOM 2201 C CA . ASN A 1 279 ? 13.025 -5.036 7.449 1.00 67.75 279 ASN A CA 1
ATOM 2202 C C . ASN A 1 279 ? 12.012 -4.107 8.143 1.00 67.75 279 ASN A C 1
ATOM 2204 O O . ASN A 1 279 ? 11.010 -4.593 8.686 1.00 67.75 279 ASN A O 1
ATOM 2208 N N . SER A 1 280 ? 12.303 -2.802 8.102 1.00 74.31 280 SER A N 1
ATOM 2209 C CA . SER A 1 280 ? 11.570 -1.706 8.750 1.00 74.31 280 SER A CA 1
ATOM 2210 C C . SER A 1 280 ? 10.115 -1.567 8.284 1.00 74.31 280 SER A C 1
ATOM 2212 O O . SER A 1 280 ? 9.319 -0.868 8.915 1.00 74.31 280 SER A O 1
ATOM 2214 N N . TYR A 1 281 ? 9.744 -2.238 7.189 1.00 88.06 281 TYR A N 1
ATOM 2215 C CA . TYR A 1 281 ? 8.404 -2.201 6.627 1.00 88.06 281 TYR A CA 1
ATOM 2216 C C . TYR A 1 281 ? 7.356 -2.741 7.607 1.00 88.06 281 TYR A C 1
ATOM 2218 O O . TYR A 1 281 ? 7.188 -3.952 7.766 1.00 88.06 281 TYR A O 1
ATOM 2226 N N . PHE A 1 282 ? 6.619 -1.809 8.219 1.00 91.88 282 PHE A N 1
ATOM 2227 C CA . PHE A 1 282 ? 5.439 -2.059 9.050 1.00 91.88 282 PHE A CA 1
ATOM 2228 C C . PHE A 1 282 ? 5.650 -3.057 10.202 1.00 91.88 282 PHE A C 1
ATOM 2230 O O . PHE A 1 282 ? 4.745 -3.812 10.557 1.00 91.88 282 PHE A O 1
ATOM 2237 N N . GLY A 1 283 ? 6.846 -3.066 10.798 1.00 90.25 283 GLY A N 1
ATOM 2238 C CA . GLY A 1 283 ? 7.214 -4.027 11.839 1.00 90.25 283 GLY A CA 1
ATOM 2239 C C . GLY A 1 283 ? 6.304 -3.988 13.072 1.00 90.25 283 GLY A C 1
ATOM 2240 O O . GLY A 1 283 ? 5.871 -5.044 13.534 1.00 90.25 283 GLY A O 1
ATOM 2241 N N . LYS A 1 284 ? 5.961 -2.796 13.581 1.00 92.19 284 LYS A N 1
ATOM 2242 C CA . LYS A 1 284 ? 5.092 -2.646 14.762 1.00 92.19 284 LYS A CA 1
ATOM 2243 C C . LYS A 1 284 ? 3.666 -3.093 14.451 1.00 92.19 284 LYS A C 1
ATOM 2245 O O . LYS A 1 284 ? 3.050 -3.790 15.251 1.00 92.19 284 LYS A O 1
ATOM 2250 N N . SER A 1 285 ? 3.147 -2.709 13.287 1.00 95.00 285 SER A N 1
ATOM 2251 C CA . SER A 1 285 ? 1.791 -3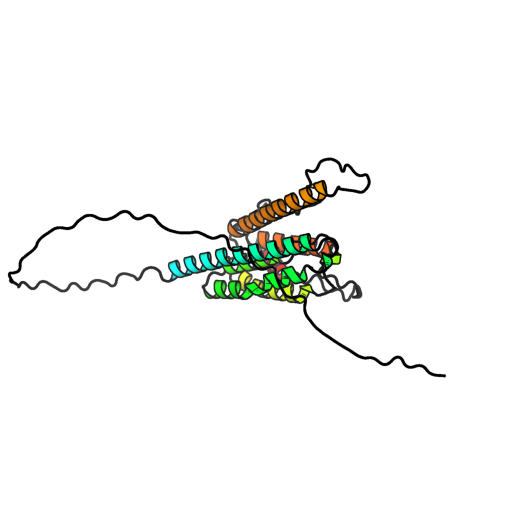.064 12.859 1.00 95.00 285 SER A CA 1
ATOM 2252 C C . SER A 1 285 ? 1.630 -4.558 12.617 1.00 95.00 285 SER A C 1
ATOM 2254 O O . SER A 1 285 ? 0.621 -5.122 13.025 1.00 95.00 285 SER A O 1
ATOM 2256 N N . ILE A 1 286 ? 2.622 -5.204 11.993 1.00 94.50 286 ILE A N 1
ATOM 2257 C CA . ILE A 1 286 ? 2.631 -6.659 11.801 1.00 94.50 286 ILE A CA 1
ATOM 2258 C C . ILE A 1 286 ? 2.613 -7.356 13.160 1.00 94.50 286 ILE A C 1
ATOM 2260 O O . ILE A 1 286 ? 1.710 -8.150 13.401 1.00 94.50 286 ILE A O 1
ATOM 2264 N N . ALA A 1 287 ? 3.520 -6.991 14.073 1.00 92.62 287 ALA A N 1
ATOM 2265 C CA . ALA A 1 287 ? 3.568 -7.586 15.408 1.00 92.62 287 ALA A CA 1
ATOM 2266 C C . ALA A 1 287 ? 2.240 -7.414 16.167 1.00 92.62 287 ALA A C 1
ATOM 2268 O O . ALA A 1 287 ? 1.763 -8.347 16.808 1.00 92.62 287 ALA A O 1
ATOM 2269 N N . LYS A 1 288 ? 1.599 -6.242 16.052 1.00 93.88 288 LYS A N 1
ATOM 2270 C CA . LYS A 1 288 ? 0.295 -5.992 16.679 1.00 93.88 288 LYS A CA 1
ATOM 2271 C C . LYS A 1 288 ? -0.817 -6.865 16.093 1.00 93.88 288 LYS A C 1
ATOM 2273 O O . LYS A 1 288 ? -1.659 -7.365 16.830 1.00 93.88 288 LYS A O 1
ATOM 2278 N N . LEU A 1 289 ? -0.840 -7.041 14.774 1.00 94.06 289 LEU A N 1
ATOM 2279 C CA . LEU A 1 289 ? -1.823 -7.898 14.108 1.00 94.06 289 LEU A CA 1
ATOM 2280 C C . LEU A 1 289 ? -1.589 -9.381 14.424 1.00 94.06 289 LEU A C 1
ATOM 2282 O O . LEU A 1 289 ? -2.555 -10.118 14.595 1.00 94.06 289 LEU A O 1
ATOM 2286 N N . GLU A 1 290 ? -0.332 -9.815 14.538 1.00 93.44 290 GLU A N 1
ATOM 2287 C CA . GLU A 1 290 ? 0.031 -11.165 14.987 1.00 93.44 290 GLU A CA 1
ATOM 2288 C C . GLU A 1 290 ? -0.421 -11.417 16.431 1.00 93.44 290 GLU A C 1
ATOM 2290 O O . GLU A 1 290 ? -1.003 -12.464 16.703 1.00 93.44 290 GLU A O 1
ATOM 2295 N N . GLU A 1 291 ? -0.231 -10.446 17.334 1.00 92.19 291 GLU A N 1
ATOM 2296 C CA . GLU A 1 291 ? -0.725 -10.498 18.718 1.00 92.19 291 GLU A CA 1
ATOM 2297 C C . GLU A 1 291 ? -2.250 -10.690 18.759 1.00 92.19 291 GLU A C 1
ATOM 2299 O O . GLU A 1 291 ? -2.739 -11.599 19.431 1.00 92.19 291 GLU A O 1
ATOM 2304 N N . LEU A 1 292 ? -3.003 -9.880 18.003 1.00 89.31 292 LEU A N 1
ATOM 2305 C CA . LEU A 1 292 ? -4.465 -9.984 17.928 1.00 89.31 292 LEU A CA 1
ATOM 2306 C C . LEU A 1 292 ? -4.917 -11.342 17.379 1.00 89.31 292 LEU A C 1
ATOM 2308 O O . LEU A 1 292 ? -5.829 -11.965 17.926 1.00 89.31 292 LEU A O 1
ATOM 2312 N N . ASN A 1 293 ? -4.245 -11.840 16.339 1.00 85.94 293 ASN A N 1
ATOM 2313 C CA . ASN A 1 293 ? -4.564 -13.143 15.769 1.00 85.94 293 ASN A CA 1
ATOM 2314 C C . ASN A 1 293 ? -4.250 -14.294 16.734 1.00 85.94 293 ASN A C 1
ATOM 2316 O O . ASN A 1 293 ? -5.044 -15.226 16.851 1.00 85.94 293 ASN A O 1
ATOM 2320 N N . ALA A 1 294 ? -3.125 -14.233 17.448 1.00 86.94 294 ALA A N 1
ATOM 2321 C CA . ALA A 1 294 ? -2.764 -15.236 18.444 1.00 86.94 294 ALA A CA 1
ATOM 2322 C C . ALA A 1 294 ? -3.751 -15.243 19.622 1.00 86.94 294 ALA A C 1
ATOM 2324 O O . ALA A 1 294 ? -4.191 -16.313 20.042 1.00 86.94 294 ALA A O 1
ATOM 2325 N N . ALA A 1 295 ? -4.153 -14.063 20.105 1.00 84.94 295 ALA A N 1
ATOM 2326 C CA . ALA A 1 295 ? -5.138 -13.928 21.176 1.00 84.94 295 ALA A CA 1
ATOM 2327 C C . ALA A 1 295 ? -6.497 -14.539 20.796 1.00 84.94 295 ALA A C 1
ATOM 2329 O O . ALA A 1 295 ? -7.128 -15.189 21.626 1.00 84.94 295 ALA A O 1
ATOM 2330 N N . ARG A 1 296 ? -6.922 -14.391 19.534 1.00 78.19 296 ARG A N 1
ATOM 2331 C CA . ARG A 1 296 ? -8.146 -15.023 19.017 1.00 78.19 296 ARG A CA 1
ATOM 2332 C C . ARG A 1 296 ? -8.018 -16.548 18.916 1.00 78.19 296 ARG A C 1
ATOM 2334 O O . ARG A 1 296 ? -8.951 -17.243 19.287 1.00 78.19 296 ARG A O 1
ATOM 2341 N N . SER A 1 297 ? -6.867 -17.078 18.489 1.00 72.81 297 SER A N 1
ATOM 2342 C CA . SER A 1 297 ? -6.647 -18.536 18.392 1.00 72.81 297 SER A CA 1
ATOM 2343 C C . SER A 1 297 ? -6.520 -19.240 19.741 1.00 72.81 297 SER A C 1
ATOM 2345 O O . SER A 1 297 ? -6.721 -20.443 19.808 1.00 72.81 297 SER A O 1
ATOM 2347 N N . GLY A 1 298 ? -6.142 -18.521 20.800 1.00 64.06 298 GLY A N 1
ATOM 2348 C CA . GLY A 1 298 ? -6.094 -19.067 22.160 1.00 64.06 298 GLY A CA 1
ATOM 2349 C C . GLY A 1 298 ? -7.429 -19.008 22.911 1.00 64.06 298 GLY A C 1
ATOM 2350 O O . GLY A 1 298 ? -7.495 -19.492 24.038 1.00 64.06 298 GLY A O 1
ATOM 2351 N N . ALA A 1 299 ? -8.455 -18.379 22.330 1.00 58.19 299 ALA A N 1
ATOM 2352 C CA . ALA A 1 299 ? -9.789 -18.240 22.916 1.00 58.19 299 ALA A CA 1
ATOM 2353 C C . ALA A 1 299 ? -10.818 -19.244 22.350 1.00 58.19 299 ALA A C 1
ATOM 2355 O O . ALA A 1 299 ? -11.930 -19.311 22.877 1.00 58.19 299 ALA A O 1
ATOM 2356 N N . GLU A 1 300 ? -10.452 -19.988 21.300 1.00 51.84 300 GLU A N 1
ATOM 2357 C CA . GLU A 1 300 ? -11.216 -21.085 20.676 1.00 51.84 300 GLU A CA 1
ATOM 2358 C C . GLU A 1 300 ? -10.818 -22.443 21.276 1.00 51.84 300 GLU A C 1
ATOM 2360 O O . GLU A 1 300 ? -11.732 -23.271 21.500 1.00 51.84 300 GLU A O 1
#

Solvent-accessible surface area (backbone atoms only — not comparable to full-atom values): 18565 Å² total; per-residue (Å²): 140,84,84,84,86,78,88,84,87,84,84,80,88,88,88,89,74,81,84,80,84,81,85,79,87,81,84,87,88,81,87,82,87,90,87,78,87,87,79,91,78,90,81,92,86,88,88,84,83,88,82,94,78,79,92,70,83,75,75,80,74,80,82,80,63,69,66,65,50,50,54,52,51,45,54,48,53,51,54,54,50,50,52,51,56,51,53,52,51,51,52,50,53,50,48,36,61,71,36,62,93,61,29,62,83,54,24,26,29,58,34,18,52,59,31,48,70,49,49,66,55,30,54,50,28,39,74,73,71,36,39,69,60,16,43,55,46,50,54,50,33,61,58,47,19,57,70,75,67,93,48,48,70,19,38,47,59,77,63,64,34,37,69,35,29,42,59,53,23,70,64,39,50,72,34,58,74,70,46,84,76,55,93,55,84,66,96,69,76,82,88,56,67,77,81,84,52,82,86,72,51,90,64,73,79,56,90,40,101,88,45,66,48,76,68,42,47,57,49,43,56,50,51,46,55,53,48,56,48,53,29,51,52,44,49,49,50,46,59,72,70,43,70,36,39,60,63,50,50,41,54,52,51,55,53,49,41,54,55,38,46,78,36,52,37,43,44,46,86,84,46,54,84,93,62,46,57,76,46,43,57,35,49,67,35,46,53,52,41,50,50,54,52,52,58,54,66,76,73,112